Protein AF-A0A935Q5L3-F1 (afdb_monomer_lite)

pLDDT: mean 87.25, std 16.24, range [32.34, 98.44]

Sequence (193 aa):
MTTKEISLKQALNKAYRLIKPKRPEMESIQKNLITLLGQIDEKESEENVKIHLMNFLRDTFYNPTYHVATKGRTDFVVHTGKDAATPAGVLFEVKRPLNTADMVSKTNLNSKAMHELMLYFLRERIEHKNNDIRQVVITNIYEWFIFDASAFERIFHKNTQLVKQYKEWASGQKVSSNTDLSIKKLPNLFRKP

Secondary structure (DSSP, 8-state):
-------HHHHS-TTGGGSPPPHHHHHHHHHHHHHHHHH--TTS-HHHHHHHHHHHHIIIIITTTS-EEEETTEEEEEESSSSTTSPEEEEEEE--TT-TTTS--SS---SHHHHHHHHHHHHHHHTS------EEEEE-SS-EEEEEHHHHIIIIIT-HHHHHHHHHHHTT-------S--GGG-TTSSS--

Radius of gyration: 17.92 Å; chains: 1; bounding box: 54×38×45 Å

Structure (mmCIF, N/CA/C/O backbone):
data_AF-A0A935Q5L3-F1
#
_entry.id   AF-A0A935Q5L3-F1
#
loop_
_atom_site.group_PDB
_atom_site.id
_atom_site.type_symbol
_atom_site.label_atom_id
_atom_site.label_alt_id
_atom_site.label_comp_id
_atom_site.label_asym_id
_atom_site.label_entity_id
_atom_site.label_seq_id
_atom_site.pdbx_PDB_ins_code
_atom_site.Cartn_x
_atom_site.Cartn_y
_atom_site.Cartn_z
_atom_site.occupancy
_atom_site.B_iso_or_equiv
_atom_site.auth_seq_id
_atom_site.auth_comp_id
_atom_site.auth_asym_id
_atom_site.auth_atom_id
_atom_site.pdbx_PDB_model_num
ATOM 1 N N . MET A 1 1 ? 0.864 18.655 -16.357 1.00 50.03 1 MET A N 1
ATOM 2 C CA . MET A 1 1 ? -0.322 17.766 -16.407 1.00 50.03 1 MET A CA 1
ATOM 3 C C . MET A 1 1 ? -1.386 18.425 -15.549 1.00 50.03 1 MET A C 1
ATOM 5 O O . MET A 1 1 ? -1.090 18.678 -14.393 1.00 50.03 1 MET A O 1
ATOM 9 N N . THR A 1 2 ? -2.567 18.735 -16.080 1.00 52.19 2 THR A N 1
ATOM 10 C CA . THR A 1 2 ? -3.673 19.238 -15.251 1.00 52.19 2 THR A CA 1
ATOM 11 C C . THR A 1 2 ? -4.432 18.029 -14.717 1.00 52.19 2 THR A C 1
ATOM 13 O O . THR A 1 2 ? -5.029 17.282 -15.493 1.00 52.19 2 THR A O 1
ATOM 16 N N . THR A 1 3 ? -4.331 17.764 -13.418 1.00 67.00 3 THR A N 1
ATOM 17 C CA . THR A 1 3 ? -5.128 16.733 -12.751 1.00 67.00 3 THR A CA 1
ATOM 18 C C . THR A 1 3 ? -6.569 17.226 -12.647 1.00 67.00 3 THR A C 1
ATOM 20 O O . THR A 1 3 ? -6.826 18.351 -12.226 1.00 67.00 3 THR A O 1
ATOM 23 N N . LYS A 1 4 ? -7.528 16.401 -13.078 1.00 81.19 4 LYS A N 1
ATOM 24 C CA . LYS A 1 4 ? -8.949 16.686 -12.866 1.00 81.19 4 LYS A CA 1
ATOM 25 C C . LYS A 1 4 ? -9.329 16.162 -11.492 1.00 81.19 4 LYS A C 1
ATOM 27 O O . LYS A 1 4 ? -9.472 14.953 -11.318 1.00 81.19 4 LYS A O 1
ATOM 32 N N . GLU A 1 5 ? -9.489 17.062 -10.534 1.00 85.69 5 GLU A N 1
ATOM 33 C CA . GLU A 1 5 ? -10.046 16.697 -9.238 1.00 85.69 5 GLU A CA 1
ATOM 34 C C . GLU A 1 5 ? -11.535 16.361 -9.391 1.00 85.69 5 GLU A C 1
ATOM 36 O O . GLU A 1 5 ? -12.285 17.031 -10.108 1.00 85.69 5 GLU A O 1
ATOM 41 N N . ILE A 1 6 ? -11.952 15.275 -8.745 1.00 88.69 6 ILE A N 1
ATOM 42 C CA . ILE A 1 6 ? -13.347 14.849 -8.681 1.00 88.69 6 ILE A CA 1
ATOM 43 C C . ILE A 1 6 ? -13.784 14.828 -7.221 1.00 88.69 6 ILE A C 1
ATOM 45 O O . ILE A 1 6 ? -13.002 14.526 -6.324 1.00 88.69 6 ILE A O 1
ATOM 49 N N . SER A 1 7 ? -15.052 15.139 -6.979 1.00 88.56 7 SER A N 1
ATOM 50 C CA . SER A 1 7 ? -15.634 15.044 -5.640 1.00 88.56 7 SER A CA 1
ATOM 51 C C . SER A 1 7 ? -15.682 13.591 -5.154 1.00 88.56 7 SER A C 1
ATOM 53 O O . SER A 1 7 ? -15.808 12.660 -5.953 1.00 88.56 7 SER A O 1
ATOM 55 N N . LEU A 1 8 ? -15.716 13.388 -3.833 1.00 82.31 8 LEU A N 1
ATOM 56 C CA . LEU A 1 8 ? -15.931 12.063 -3.230 1.00 82.31 8 LEU A CA 1
ATOM 57 C C . LEU A 1 8 ? -17.185 11.369 -3.782 1.00 82.31 8 LEU A C 1
ATOM 59 O O . LEU A 1 8 ? -17.180 10.172 -4.061 1.00 82.31 8 LEU A O 1
ATOM 63 N N . LYS A 1 9 ? -18.256 12.137 -4.023 1.00 84.38 9 LYS A N 1
ATOM 64 C CA . LYS A 1 9 ? -19.506 11.625 -4.600 1.00 84.38 9 LYS A CA 1
ATOM 65 C C . LYS A 1 9 ? -19.319 11.077 -6.017 1.00 84.38 9 LYS A C 1
ATOM 67 O O . LYS A 1 9 ? -20.049 10.162 -6.394 1.00 84.38 9 LYS A O 1
ATOM 72 N N . GLN A 1 10 ? -18.403 11.651 -6.797 1.00 86.62 10 GLN A N 1
ATOM 73 C CA . GLN A 1 10 ? -18.055 11.184 -8.142 1.00 86.62 10 GLN A CA 1
ATOM 74 C C . GLN A 1 10 ? -17.080 10.003 -8.103 1.00 86.62 10 GLN A C 1
ATOM 76 O O . GLN A 1 10 ? -17.188 9.126 -8.952 1.00 86.62 10 GLN A O 1
ATOM 81 N N . ALA A 1 11 ? -16.164 9.976 -7.131 1.00 83.56 11 ALA A N 1
ATOM 82 C CA . ALA A 1 11 ? -15.185 8.903 -6.969 1.00 83.56 11 ALA A CA 1
ATOM 83 C C . ALA A 1 11 ? -15.816 7.584 -6.484 1.00 83.56 11 ALA A C 1
ATOM 85 O O . ALA A 1 11 ? -15.426 6.507 -6.926 1.00 83.56 11 ALA A O 1
ATOM 86 N N . LEU A 1 12 ? -16.810 7.654 -5.592 1.00 82.38 12 LEU A N 1
ATOM 87 C CA . LEU A 1 12 ? -17.482 6.471 -5.055 1.00 82.38 12 LEU A CA 1
ATOM 88 C C . LEU A 1 12 ? -18.429 5.837 -6.082 1.00 82.38 12 LEU A C 1
ATOM 90 O O . LEU A 1 12 ? -19.334 6.496 -6.607 1.00 82.38 12 LEU A O 1
ATOM 94 N N . ASN A 1 13 ? -18.287 4.522 -6.296 1.00 84.31 13 ASN A N 1
ATOM 95 C CA . ASN A 1 13 ? -19.252 3.744 -7.074 1.00 84.31 13 ASN A CA 1
ATOM 96 C C . ASN A 1 13 ? -20.663 3.938 -6.490 1.00 84.31 13 ASN A C 1
ATOM 98 O O . ASN A 1 13 ? -20.859 3.914 -5.271 1.00 84.31 13 ASN A O 1
ATOM 102 N N . LYS A 1 14 ? -21.660 4.114 -7.370 1.00 85.62 14 LYS A N 1
ATOM 103 C CA . LYS A 1 14 ? -23.058 4.328 -6.976 1.00 85.62 14 LYS A CA 1
ATOM 104 C C . LYS A 1 14 ? -23.560 3.256 -6.005 1.00 85.62 14 LYS A C 1
ATOM 106 O O . LYS A 1 14 ? -24.303 3.615 -5.099 1.00 85.62 14 LYS A O 1
ATOM 111 N N . ALA A 1 15 ? -23.129 2.004 -6.165 1.00 86.88 15 ALA A N 1
ATOM 112 C CA . ALA A 1 15 ? -23.506 0.892 -5.298 1.00 86.88 15 ALA A CA 1
ATOM 113 C C . ALA A 1 15 ? -23.095 1.122 -3.834 1.00 86.88 15 ALA A C 1
ATOM 115 O O . ALA A 1 15 ? -23.919 0.948 -2.943 1.00 86.88 15 ALA A O 1
ATOM 116 N N . TYR A 1 16 ? -21.878 1.615 -3.575 1.00 83.88 16 TYR A N 1
ATOM 117 C CA . TYR A 1 16 ? -21.424 1.894 -2.206 1.00 83.88 16 TYR A CA 1
ATOM 118 C C . TYR A 1 16 ? -22.213 3.020 -1.540 1.00 83.88 16 TYR A C 1
ATOM 120 O O . TYR A 1 16 ? -22.409 2.999 -0.332 1.00 83.88 16 TYR A O 1
ATOM 128 N N . ARG A 1 17 ? -22.738 3.975 -2.318 1.00 81.94 17 ARG A N 1
ATOM 129 C CA . ARG A 1 17 ? -23.569 5.067 -1.782 1.00 81.94 17 ARG A CA 1
ATOM 130 C C . ARG A 1 17 ? -24.951 4.601 -1.316 1.00 81.94 17 ARG A C 1
ATOM 132 O O . ARG A 1 17 ? -25.625 5.345 -0.612 1.00 81.94 17 ARG A O 1
ATOM 139 N N . LEU A 1 18 ? -25.386 3.413 -1.740 1.00 85.69 18 LEU A N 1
ATOM 140 C CA . LEU A 1 18 ? -26.648 2.805 -1.313 1.00 85.69 18 LEU A CA 1
ATOM 141 C C . LEU A 1 18 ? -26.493 1.993 -0.020 1.00 85.69 18 LEU A C 1
ATOM 143 O O . LEU A 1 18 ? -27.490 1.686 0.631 1.00 85.69 18 LEU A O 1
ATOM 147 N N . ILE A 1 19 ? -25.258 1.662 0.366 1.00 86.56 19 ILE A N 1
ATOM 148 C CA . ILE A 1 19 ? -24.968 0.938 1.599 1.00 86.56 19 ILE A CA 1
ATOM 149 C C . ILE A 1 19 ? -24.965 1.947 2.744 1.00 86.56 19 ILE A C 1
ATOM 151 O O . ILE A 1 19 ? -24.123 2.842 2.798 1.00 86.56 19 ILE A O 1
ATOM 155 N N . LYS A 1 20 ? -25.922 1.813 3.665 1.00 86.62 20 LYS A N 1
ATOM 156 C CA . LYS A 1 20 ? -25.944 2.625 4.885 1.00 86.62 20 LYS A CA 1
ATOM 157 C C . LYS A 1 20 ? -24.864 2.111 5.846 1.00 86.62 20 LYS A C 1
ATOM 159 O O . LYS A 1 20 ? -24.945 0.940 6.221 1.00 86.62 20 LYS A O 1
ATOM 164 N N . PRO A 1 21 ? -23.900 2.950 6.270 1.00 86.81 21 PRO A N 1
ATOM 165 C CA . PRO A 1 21 ? -22.927 2.557 7.283 1.00 86.81 21 PRO A CA 1
ATOM 166 C C . PRO A 1 21 ? -23.645 2.185 8.577 1.00 86.81 21 PRO A C 1
ATOM 168 O O . PRO A 1 21 ? -24.545 2.912 9.015 1.00 86.81 21 PRO A O 1
ATOM 171 N N . LYS A 1 22 ? -23.270 1.068 9.204 1.00 92.00 22 LYS A N 1
ATOM 172 C CA . LYS A 1 22 ? -23.845 0.710 10.501 1.00 92.00 22 LYS A CA 1
ATOM 173 C C . LYS A 1 22 ? -23.136 1.492 11.596 1.00 92.00 22 LYS A C 1
ATOM 175 O O . LYS A 1 22 ? -21.916 1.620 11.596 1.00 92.00 22 LYS A O 1
ATOM 180 N N . ARG A 1 23 ? -23.903 1.977 12.570 1.00 93.69 23 ARG A N 1
ATOM 181 C CA . ARG A 1 23 ? -23.357 2.748 13.693 1.00 93.69 23 ARG A CA 1
ATOM 182 C C . ARG A 1 23 ? -22.225 2.018 14.444 1.00 93.69 23 ARG A C 1
ATOM 184 O O . ARG A 1 23 ? -21.190 2.650 14.624 1.00 93.69 23 ARG A O 1
ATOM 191 N N . PRO A 1 24 ? -22.336 0.714 14.773 1.00 94.62 24 PRO A N 1
ATOM 192 C CA . PRO A 1 24 ? -21.235 -0.007 15.417 1.00 94.62 24 PRO A CA 1
ATOM 193 C C . PRO A 1 24 ? -19.958 -0.078 14.564 1.00 94.62 24 PRO A C 1
ATOM 195 O O . PRO A 1 24 ? -18.857 -0.012 15.100 1.00 94.62 24 PRO A O 1
ATOM 198 N N . GLU A 1 25 ? -20.088 -0.176 13.236 1.00 91.31 25 GLU A N 1
ATOM 199 C CA . GLU A 1 25 ? -18.937 -0.184 12.320 1.00 91.31 25 GLU A CA 1
ATOM 200 C C . GLU A 1 25 ? -18.238 1.186 12.333 1.00 91.31 25 GLU A C 1
ATOM 202 O O . GLU A 1 25 ? -17.018 1.260 12.454 1.00 91.31 25 GLU A O 1
ATOM 207 N N . MET A 1 26 ? -19.010 2.278 12.298 1.00 94.25 26 MET A N 1
ATOM 208 C CA . MET A 1 26 ? -18.479 3.645 12.386 1.00 94.25 26 MET A CA 1
ATOM 209 C C . MET A 1 26 ? -17.777 3.915 13.721 1.00 94.25 26 MET A C 1
ATOM 211 O O . MET A 1 26 ? -16.689 4.489 13.736 1.00 94.25 26 MET A O 1
ATOM 215 N N . GLU A 1 27 ? -18.373 3.484 14.834 1.00 96.12 27 GLU A N 1
ATOM 216 C CA . GLU A 1 27 ? -17.791 3.620 16.174 1.00 96.12 27 GLU A CA 1
ATOM 217 C C . GLU A 1 27 ? -16.493 2.809 16.299 1.00 96.12 27 GLU A C 1
ATOM 219 O O . GLU A 1 27 ? -15.509 3.298 16.858 1.00 96.12 27 GLU A O 1
ATOM 224 N N . SER A 1 28 ? -16.444 1.608 15.712 1.00 94.94 28 SER A N 1
ATOM 225 C CA . SER A 1 28 ? -15.222 0.800 15.674 1.00 94.94 28 SER A CA 1
ATOM 226 C C . SER A 1 28 ? -14.116 1.456 14.846 1.00 94.94 28 SER A C 1
ATOM 228 O O . SER A 1 28 ? -12.968 1.483 15.290 1.00 94.94 28 SER A O 1
ATOM 230 N N . ILE A 1 29 ? -14.442 2.015 13.674 1.00 96.38 29 ILE A N 1
ATOM 231 C CA . ILE A 1 29 ? -13.477 2.756 12.847 1.00 96.38 29 ILE A CA 1
ATOM 232 C C . ILE A 1 29 ? -12.944 3.961 13.621 1.00 96.38 29 ILE A C 1
ATOM 234 O O . ILE A 1 29 ? -11.733 4.158 13.680 1.00 96.38 29 ILE A O 1
ATOM 238 N N . GLN A 1 30 ? -13.828 4.748 14.241 1.00 97.44 30 GLN A N 1
ATOM 239 C CA . GLN A 1 30 ? -13.441 5.924 15.016 1.00 97.44 30 GLN A CA 1
ATOM 240 C C . GLN A 1 30 ? -12.500 5.551 16.163 1.00 97.44 30 GLN A C 1
ATOM 242 O O . GLN A 1 30 ? -11.447 6.168 16.311 1.00 97.44 30 GLN A O 1
ATOM 247 N N . LYS A 1 31 ? -12.853 4.530 16.953 1.00 98.12 31 LYS A N 1
ATOM 248 C CA . LYS A 1 31 ? -12.028 4.048 18.065 1.00 98.12 31 LYS A CA 1
ATOM 249 C C . LYS A 1 31 ? -10.635 3.646 17.584 1.00 98.12 3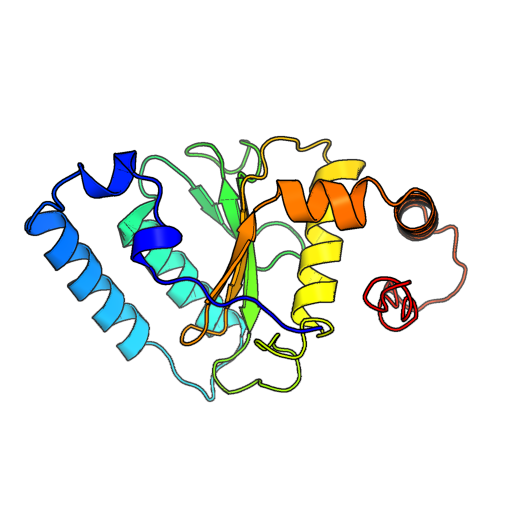1 LYS A C 1
ATOM 251 O O . LYS A 1 31 ? -9.645 4.141 18.115 1.00 98.12 31 LYS A O 1
ATOM 256 N N . A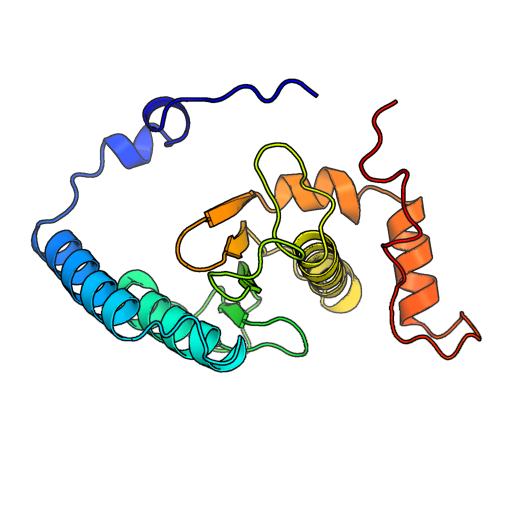SN A 1 32 ? -10.559 2.786 16.572 1.00 98.00 32 ASN A N 1
ATOM 257 C CA . ASN A 1 32 ? -9.283 2.271 16.086 1.00 98.00 32 ASN A CA 1
ATOM 258 C C . ASN A 1 32 ? -8.442 3.368 15.416 1.00 98.00 32 ASN A C 1
ATOM 260 O O . ASN A 1 32 ? -7.220 3.357 15.540 1.00 98.00 32 ASN A O 1
ATOM 264 N N . LEU A 1 33 ? -9.079 4.341 14.756 1.00 97.69 33 LEU A N 1
ATOM 265 C CA . LEU A 1 33 ? -8.390 5.490 14.169 1.00 97.69 33 LEU A CA 1
ATOM 266 C C . LEU A 1 33 ? -7.798 6.401 15.250 1.00 97.69 33 LEU A C 1
ATOM 268 O O . LEU A 1 33 ? -6.653 6.820 15.123 1.00 97.69 33 LEU A O 1
ATOM 272 N N . ILE A 1 34 ? -8.540 6.673 16.328 1.00 98.19 34 ILE A N 1
ATOM 273 C CA . ILE A 1 34 ? -8.018 7.425 17.481 1.00 98.19 34 ILE A CA 1
ATOM 274 C C . ILE A 1 34 ? -6.817 6.691 18.086 1.00 98.19 34 ILE A C 1
ATOM 276 O O . ILE A 1 34 ? -5.807 7.324 18.381 1.00 98.19 34 ILE A O 1
ATOM 280 N N . THR A 1 35 ? -6.894 5.365 18.229 1.00 98.12 35 THR A N 1
ATOM 281 C CA . THR A 1 35 ? -5.765 4.556 18.705 1.00 98.12 35 THR A CA 1
ATOM 282 C C . THR A 1 35 ? -4.556 4.658 17.780 1.00 98.12 35 THR A C 1
ATOM 284 O O . THR A 1 35 ? -3.464 4.907 18.277 1.00 98.12 35 THR A O 1
ATOM 287 N N . LEU A 1 36 ? -4.739 4.523 16.461 1.00 97.75 36 LEU A N 1
ATOM 288 C CA . LEU A 1 36 ? -3.657 4.686 15.488 1.00 97.75 36 LEU A CA 1
ATOM 289 C C . LEU A 1 36 ? -2.988 6.052 15.650 1.00 97.75 36 LEU A C 1
ATOM 291 O O . LEU A 1 36 ? -1.784 6.117 15.858 1.00 97.75 36 LEU A O 1
ATOM 295 N N . LEU A 1 37 ? -3.770 7.132 15.590 1.00 96.94 37 LEU A N 1
ATOM 296 C CA . LEU A 1 37 ? -3.243 8.496 15.643 1.00 96.94 37 LEU A CA 1
ATOM 297 C C . LEU A 1 37 ? -2.561 8.806 16.980 1.00 96.94 37 LEU A C 1
ATOM 299 O O . LEU A 1 37 ? -1.553 9.501 16.990 1.00 96.94 37 LEU A O 1
ATOM 303 N N . GLY A 1 38 ? -3.057 8.258 18.093 1.00 97.25 38 GLY A N 1
ATOM 304 C CA . GLY A 1 38 ? -2.419 8.393 19.405 1.00 97.25 38 GLY A CA 1
ATOM 305 C C . GLY A 1 38 ? -1.113 7.605 19.562 1.00 97.25 38 GLY A C 1
ATOM 306 O O . GLY A 1 38 ? -0.369 7.862 20.502 1.00 97.25 38 GLY A O 1
ATOM 307 N N . GLN A 1 39 ? -0.837 6.649 18.670 1.00 96.38 39 GLN A N 1
ATOM 308 C CA . GLN A 1 39 ? 0.397 5.857 18.651 1.00 96.38 39 GLN A CA 1
ATOM 309 C C . GLN A 1 39 ? 1.450 6.392 17.673 1.00 96.38 39 GLN A C 1
ATOM 311 O O . GLN A 1 39 ? 2.598 5.954 17.720 1.00 96.38 39 GLN A O 1
ATOM 316 N N . ILE A 1 40 ? 1.084 7.312 16.776 1.00 95.75 40 ILE A N 1
ATOM 317 C CA . ILE A 1 40 ? 2.043 7.892 15.837 1.00 95.75 40 ILE A CA 1
ATOM 318 C C . ILE A 1 40 ? 2.948 8.884 16.569 1.00 95.75 40 ILE A C 1
ATOM 320 O O . ILE A 1 40 ? 2.506 9.941 17.011 1.00 95.75 40 ILE A O 1
ATOM 324 N N . ASP A 1 41 ? 4.238 8.557 16.619 1.00 93.19 41 ASP A N 1
ATOM 325 C CA . ASP A 1 41 ? 5.315 9.501 16.904 1.00 93.19 41 ASP A CA 1
ATOM 326 C C . ASP A 1 41 ? 6.071 9.794 15.602 1.00 93.19 41 ASP A C 1
ATOM 328 O O . ASP A 1 41 ? 6.600 8.902 14.939 1.00 93.19 41 ASP A O 1
ATOM 332 N N . GLU A 1 42 ? 6.116 11.063 15.211 1.00 90.69 42 GLU A N 1
ATOM 333 C CA . GLU A 1 42 ? 6.748 11.508 13.968 1.00 90.69 42 GLU A CA 1
ATOM 334 C C . GLU A 1 42 ? 8.279 11.389 13.987 1.00 90.69 42 GLU A C 1
ATOM 336 O O . GLU A 1 42 ? 8.918 11.405 12.929 1.00 90.69 42 GLU A O 1
ATOM 341 N N . LYS A 1 43 ? 8.877 11.261 15.177 1.00 89.69 43 LYS A N 1
ATOM 342 C CA . LYS A 1 43 ? 10.319 11.053 15.366 1.00 89.69 43 LYS A CA 1
ATOM 343 C C . LYS A 1 43 ? 10.713 9.586 15.236 1.00 89.69 43 LYS A C 1
ATOM 345 O O . LYS A 1 43 ? 11.883 9.293 14.978 1.00 89.69 43 LYS A O 1
ATOM 350 N N . GLU A 1 44 ? 9.751 8.683 15.387 1.00 92.88 44 GLU A N 1
ATOM 351 C CA . GLU A 1 44 ? 9.986 7.250 15.331 1.00 92.88 44 GLU A CA 1
ATOM 352 C C . GLU A 1 44 ? 10.325 6.748 13.923 1.00 92.88 44 GLU A C 1
ATOM 354 O O . GLU A 1 44 ? 10.266 7.454 12.906 1.00 92.88 44 GLU A O 1
ATOM 359 N N . SER A 1 45 ? 10.764 5.493 13.876 1.00 92.06 45 SER A N 1
ATOM 360 C CA . SER A 1 45 ? 11.128 4.829 12.627 1.00 92.06 45 SER A CA 1
ATOM 361 C C . SER A 1 45 ? 9.926 4.576 11.703 1.00 92.06 45 SER A C 1
ATOM 363 O O . SER A 1 45 ? 8.786 4.435 12.139 1.00 92.06 45 SER A O 1
ATOM 365 N N . GLU A 1 46 ? 10.198 4.450 10.399 1.00 92.06 46 GLU A N 1
ATOM 366 C CA . GLU A 1 46 ? 9.190 4.026 9.411 1.00 92.06 46 GLU A CA 1
ATOM 367 C C . GLU A 1 46 ? 8.630 2.634 9.749 1.00 92.06 46 GLU A C 1
ATOM 369 O O . GLU A 1 46 ? 7.441 2.389 9.584 1.00 92.06 46 GLU A O 1
ATOM 374 N N . GLU A 1 47 ? 9.461 1.751 10.315 1.00 93.50 47 GLU A N 1
ATOM 375 C CA . GLU A 1 47 ? 9.042 0.431 10.800 1.00 93.50 47 GLU A CA 1
ATOM 376 C C . GLU A 1 47 ? 7.999 0.519 11.918 1.00 93.50 47 GLU A C 1
ATOM 378 O O . GLU A 1 47 ? 6.991 -0.185 11.880 1.00 93.50 47 GLU A O 1
ATOM 383 N N . ASN A 1 48 ? 8.183 1.437 12.868 1.00 94.62 48 ASN A N 1
ATOM 384 C CA . ASN A 1 48 ? 7.209 1.659 13.932 1.00 94.62 48 ASN A CA 1
ATOM 385 C C . ASN A 1 48 ? 5.847 2.099 13.364 1.00 94.62 48 ASN A C 1
ATOM 387 O O . ASN A 1 48 ? 4.806 1.525 13.688 1.00 94.62 48 ASN A O 1
ATOM 391 N N . VAL A 1 49 ? 5.856 3.065 12.440 1.00 94.88 49 VAL A N 1
ATOM 392 C CA . VAL A 1 49 ? 4.642 3.556 11.762 1.00 94.88 49 VAL A CA 1
ATOM 393 C C . VAL A 1 49 ? 3.928 2.423 11.015 1.00 94.88 49 VAL A C 1
ATOM 395 O O . VAL A 1 49 ? 2.702 2.301 11.098 1.00 94.88 49 VAL A O 1
ATOM 398 N N . LYS A 1 50 ? 4.685 1.553 10.334 1.00 95.75 50 LYS A N 1
ATOM 399 C CA . LYS A 1 50 ? 4.148 0.378 9.632 1.00 95.75 50 LYS A CA 1
ATOM 400 C C . LYS A 1 50 ? 3.415 -0.569 10.566 1.00 95.75 50 LYS A C 1
ATOM 402 O O . LYS A 1 50 ? 2.294 -0.962 10.252 1.00 95.75 50 LYS A O 1
ATOM 407 N N . ILE A 1 51 ? 3.997 -0.889 11.718 1.00 96.81 51 ILE A N 1
ATOM 408 C CA . ILE A 1 51 ? 3.383 -1.791 12.701 1.00 96.81 51 ILE A CA 1
ATOM 409 C C . ILE A 1 51 ? 2.028 -1.243 13.168 1.00 96.81 51 ILE A C 1
ATOM 411 O O . ILE A 1 51 ? 1.031 -1.972 13.163 1.00 96.81 51 ILE A O 1
ATOM 415 N N . HIS A 1 52 ? 1.957 0.044 13.519 1.00 97.81 52 HIS A N 1
ATOM 416 C CA . HIS A 1 52 ? 0.701 0.669 13.945 1.00 97.81 52 HIS A CA 1
ATOM 417 C C . HIS A 1 52 ? -0.349 0.670 12.831 1.00 97.81 52 HIS A C 1
ATOM 419 O O . HIS A 1 52 ? -1.505 0.308 13.072 1.00 97.81 52 HIS A O 1
ATOM 425 N N . LEU A 1 53 ? 0.050 0.995 11.599 1.00 98.00 53 LEU A N 1
ATOM 426 C CA . LEU A 1 53 ? -0.853 0.980 10.452 1.00 98.00 53 LEU A CA 1
ATOM 427 C C . LEU A 1 53 ? -1.377 -0.427 10.138 1.00 98.00 53 LEU A C 1
ATOM 429 O O . LEU A 1 53 ? -2.574 -0.602 9.905 1.00 98.00 53 LEU A O 1
ATOM 433 N N . MET A 1 54 ? -0.506 -1.438 10.156 1.00 97.88 54 MET A N 1
ATOM 434 C CA . MET A 1 54 ? -0.888 -2.833 9.937 1.00 97.88 54 MET A CA 1
ATOM 435 C C . MET A 1 54 ? -1.905 -3.302 10.976 1.00 97.88 54 MET A C 1
ATOM 437 O O . MET A 1 54 ? -2.913 -3.908 10.610 1.00 97.88 54 MET A O 1
ATOM 441 N N . ASN A 1 55 ? -1.675 -2.989 12.256 1.00 97.94 55 ASN A N 1
ATOM 442 C CA . ASN A 1 55 ? -2.606 -3.311 13.336 1.00 97.94 55 ASN A CA 1
ATOM 443 C C . ASN A 1 55 ? -3.958 -2.620 13.127 1.00 97.94 55 ASN A C 1
ATOM 445 O O . ASN A 1 55 ? -4.991 -3.285 13.163 1.00 97.94 55 ASN A O 1
ATOM 449 N N . PHE A 1 56 ? -3.959 -1.319 12.817 1.00 98.25 56 PHE A N 1
ATOM 450 C CA . PHE A 1 56 ? -5.183 -0.575 12.522 1.00 98.25 56 PHE A CA 1
ATOM 451 C C . PHE A 1 56 ? -5.983 -1.212 11.380 1.00 98.25 56 PHE A C 1
ATOM 453 O O . PHE A 1 56 ? -7.180 -1.463 11.527 1.00 98.25 56 PHE A O 1
ATOM 460 N N . LEU A 1 57 ? -5.336 -1.509 10.250 1.00 98.12 57 LEU A N 1
ATOM 461 C CA . LEU A 1 57 ? -6.003 -2.102 9.092 1.00 98.12 57 LEU A CA 1
ATOM 462 C C . LEU A 1 57 ? -6.542 -3.503 9.405 1.00 98.12 57 LEU A C 1
ATOM 464 O O . LEU A 1 57 ? -7.689 -3.810 9.067 1.00 98.12 57 LEU A O 1
ATOM 468 N N . ARG A 1 58 ? -5.739 -4.336 10.078 1.00 97.75 58 ARG A N 1
ATOM 469 C CA . ARG A 1 58 ? -6.136 -5.678 10.517 1.00 97.75 58 ARG A CA 1
ATOM 470 C C . ARG A 1 58 ? -7.376 -5.613 1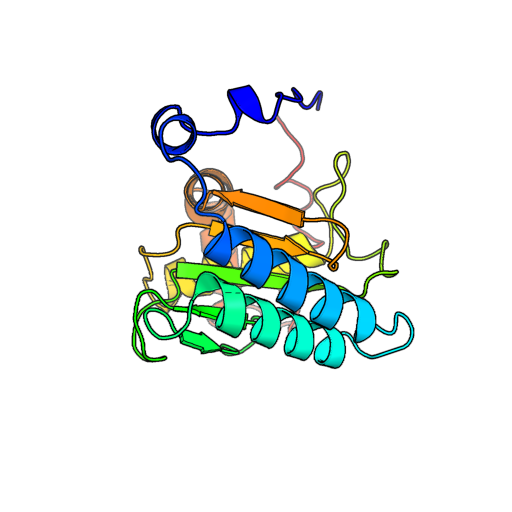1.401 1.00 97.75 58 ARG A C 1
ATOM 472 O O . ARG A 1 58 ? -8.369 -6.261 11.084 1.00 97.75 58 ARG A O 1
ATOM 479 N N . ASP A 1 59 ? -7.323 -4.824 12.468 1.00 97.12 59 ASP A N 1
ATOM 480 C CA . ASP A 1 59 ? -8.334 -4.825 13.529 1.00 97.12 59 ASP A CA 1
ATOM 481 C C . ASP A 1 59 ? -9.612 -4.077 13.133 1.00 97.12 59 ASP A C 1
ATOM 483 O O . ASP A 1 59 ? -10.659 -4.279 13.745 1.00 97.12 59 ASP A O 1
ATOM 487 N N . THR A 1 60 ? -9.545 -3.229 12.102 1.00 96.75 60 THR A N 1
ATOM 488 C CA . THR A 1 60 ? -10.694 -2.436 11.640 1.00 96.75 60 THR A CA 1
ATOM 489 C C . THR A 1 60 ? -11.407 -3.053 10.442 1.00 96.75 60 THR A C 1
ATOM 491 O O . THR A 1 60 ? -12.631 -2.970 10.366 1.00 96.75 60 THR A O 1
ATOM 494 N N . PHE A 1 61 ? -10.674 -3.647 9.492 1.00 94.88 61 PHE A N 1
ATOM 495 C CA . PHE A 1 61 ? -11.246 -3.987 8.181 1.00 94.88 61 PHE A CA 1
ATOM 496 C C . PHE A 1 61 ? -11.029 -5.431 7.737 1.00 94.88 61 PHE A C 1
ATOM 498 O O . PHE A 1 61 ? -11.868 -5.970 7.016 1.00 94.88 61 PHE A O 1
ATOM 505 N N . TYR A 1 62 ? -9.905 -6.047 8.104 1.00 96.44 62 TYR A N 1
ATOM 506 C CA . TYR A 1 62 ? -9.453 -7.265 7.428 1.00 96.44 62 TYR A CA 1
ATOM 507 C C . TYR A 1 62 ? -9.608 -8.536 8.267 1.00 96.44 62 TYR A C 1
ATOM 509 O O . TYR A 1 62 ? -9.957 -9.580 7.715 1.00 96.44 62 TYR A O 1
ATOM 517 N N . ASN A 1 63 ? -9.434 -8.476 9.587 1.00 94.19 63 ASN A N 1
ATOM 518 C CA . ASN A 1 63 ? -9.601 -9.632 10.468 1.00 94.19 63 ASN A CA 1
ATOM 519 C C . ASN A 1 63 ? -11.085 -10.044 10.588 1.00 94.19 63 ASN A C 1
ATOM 521 O O . ASN A 1 63 ? -11.935 -9.167 10.750 1.00 94.19 63 ASN A O 1
ATOM 525 N N . PRO A 1 64 ? -11.439 -11.347 10.553 1.00 95.31 64 PRO A N 1
ATOM 526 C CA . PRO A 1 64 ? -10.601 -12.540 10.331 1.00 95.31 64 PRO A CA 1
ATOM 527 C C . PRO A 1 64 ? -10.559 -13.031 8.877 1.00 95.31 64 PRO A C 1
ATOM 529 O O . PRO A 1 64 ? -10.099 -14.138 8.606 1.00 95.31 64 PRO A O 1
ATOM 532 N N . THR A 1 65 ? -11.076 -12.241 7.939 1.00 97.50 65 THR A N 1
ATOM 533 C CA . THR A 1 65 ? -11.295 -12.676 6.551 1.00 97.50 65 THR A CA 1
ATOM 534 C C . THR A 1 65 ? -10.017 -12.636 5.715 1.00 97.50 65 THR A C 1
ATOM 536 O O . THR A 1 65 ? -9.792 -13.514 4.884 1.00 97.50 65 THR A O 1
ATOM 539 N N . TYR A 1 66 ? -9.181 -11.626 5.941 1.00 98.12 66 TYR A N 1
ATOM 540 C CA . TYR A 1 66 ? -7.978 -11.348 5.171 1.00 98.12 66 TYR A CA 1
ATOM 541 C C . TYR A 1 66 ? -6.773 -11.181 6.091 1.00 98.12 66 TYR A C 1
ATOM 543 O O . TYR A 1 66 ? -6.869 -10.606 7.178 1.00 98.12 66 TYR A O 1
ATOM 551 N N . HIS A 1 67 ? -5.625 -11.667 5.635 1.00 97.88 67 HIS A N 1
ATOM 552 C CA . HIS A 1 67 ? -4.372 -11.563 6.365 1.00 97.88 67 HIS A CA 1
ATOM 553 C C . HIS A 1 67 ? -3.616 -10.281 5.998 1.00 97.88 67 HIS A C 1
ATOM 555 O O . HIS A 1 67 ? -3.437 -9.980 4.819 1.00 97.88 67 HIS A O 1
ATOM 561 N N . VAL A 1 68 ? -3.152 -9.541 7.006 1.00 98.19 68 VAL A N 1
ATOM 562 C CA . VAL A 1 68 ? -2.279 -8.367 6.843 1.00 98.19 68 VAL A CA 1
ATOM 563 C C . VAL A 1 68 ? -0.896 -8.743 7.356 1.00 98.19 68 VAL A C 1
ATOM 565 O O . VAL A 1 68 ? -0.761 -9.078 8.534 1.00 98.19 68 VAL A O 1
ATOM 568 N N . ALA A 1 69 ? 0.117 -8.710 6.492 1.00 96.50 69 ALA A N 1
ATOM 569 C CA . ALA A 1 69 ? 1.464 -9.157 6.840 1.00 96.50 69 ALA A CA 1
ATOM 570 C C . ALA A 1 69 ? 2.549 -8.489 5.998 1.00 96.50 69 ALA A C 1
ATOM 572 O O . ALA A 1 69 ? 2.307 -8.051 4.871 1.00 96.50 69 ALA A O 1
ATOM 573 N N . THR A 1 70 ? 3.763 -8.453 6.544 1.00 94.06 70 THR A N 1
ATOM 574 C CA . THR A 1 70 ? 4.964 -8.105 5.783 1.00 94.06 70 THR A CA 1
ATOM 575 C C . THR A 1 70 ? 5.205 -9.155 4.695 1.00 94.06 70 THR A C 1
ATOM 577 O O . THR A 1 70 ? 4.893 -10.337 4.868 1.00 94.06 70 THR A O 1
ATOM 580 N N . LYS A 1 71 ? 5.748 -8.743 3.542 1.00 87.62 71 LYS A N 1
ATOM 581 C CA . LYS A 1 71 ? 6.028 -9.668 2.433 1.00 87.62 71 LYS A CA 1
ATOM 582 C C . LYS A 1 71 ? 7.316 -9.297 1.708 1.00 87.62 71 LYS A C 1
ATOM 584 O O . LYS A 1 71 ? 7.356 -8.413 0.853 1.00 87.62 71 LYS A O 1
ATOM 589 N N . GLY A 1 72 ? 8.380 -10.040 2.005 1.00 83.69 72 GLY A N 1
ATOM 590 C CA . GLY A 1 72 ? 9.681 -9.850 1.370 1.00 83.69 72 GLY A CA 1
ATOM 591 C C . GLY A 1 72 ? 10.239 -8.452 1.636 1.00 83.69 72 GLY A C 1
ATOM 592 O O . GLY A 1 72 ? 10.489 -8.101 2.781 1.00 83.69 72 GLY A O 1
ATOM 593 N N . ARG A 1 73 ? 10.467 -7.678 0.569 1.00 80.75 73 ARG A N 1
ATOM 594 C CA . ARG A 1 73 ? 10.959 -6.291 0.672 1.00 80.75 73 ARG A CA 1
ATOM 595 C C . ARG A 1 73 ? 9.848 -5.239 0.636 1.00 80.75 73 ARG A C 1
ATOM 597 O O . ARG A 1 73 ? 10.136 -4.089 0.925 1.00 80.75 73 ARG A O 1
ATOM 604 N N . THR A 1 74 ? 8.621 -5.611 0.277 1.00 85.25 74 THR A N 1
ATOM 605 C CA . THR A 1 74 ? 7.470 -4.707 0.390 1.00 85.25 74 THR A CA 1
ATOM 606 C C . THR A 1 74 ? 7.179 -4.468 1.861 1.00 85.25 74 THR A C 1
ATOM 608 O O . THR A 1 74 ? 7.287 -5.409 2.650 1.00 85.25 74 THR A O 1
ATOM 611 N N . ASP A 1 75 ? 6.773 -3.249 2.213 1.00 93.19 75 ASP A N 1
ATOM 612 C CA . ASP A 1 75 ? 6.453 -2.899 3.595 1.00 93.19 75 ASP A CA 1
ATOM 613 C C . ASP A 1 75 ? 5.423 -3.856 4.191 1.00 93.19 75 ASP A C 1
ATOM 615 O O . ASP A 1 75 ? 5.726 -4.574 5.141 1.00 93.19 75 ASP A O 1
ATOM 619 N N . PHE A 1 76 ? 4.235 -3.936 3.589 1.00 97.69 76 PHE A N 1
ATOM 620 C CA . PHE A 1 76 ? 3.284 -5.007 3.866 1.00 97.69 76 PHE A CA 1
ATOM 621 C C . PHE A 1 76 ? 2.238 -5.148 2.761 1.00 97.69 76 PHE A C 1
ATOM 623 O O . PHE A 1 76 ? 2.135 -4.335 1.838 1.00 97.69 76 PHE A O 1
ATOM 630 N N . VAL A 1 77 ? 1.448 -6.213 2.857 1.00 98.12 77 VAL A N 1
ATOM 631 C CA . VAL A 1 77 ? 0.342 -6.500 1.950 1.00 98.12 77 VAL A CA 1
ATOM 632 C C . VAL A 1 77 ? -0.916 -6.885 2.717 1.00 98.12 77 VAL A C 1
ATOM 634 O O . VAL A 1 77 ? -0.864 -7.334 3.864 1.00 98.12 77 VAL A O 1
ATOM 637 N N . VAL A 1 78 ? -2.053 -6.754 2.041 1.00 98.44 78 VAL A N 1
ATOM 638 C CA . VAL A 1 78 ? -3.287 -7.452 2.406 1.00 98.44 78 VAL A CA 1
ATOM 639 C C . VAL A 1 78 ? -3.442 -8.625 1.450 1.00 98.44 7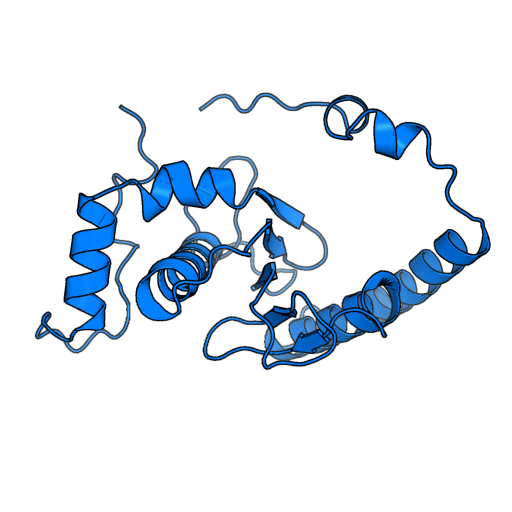8 VAL A C 1
ATOM 641 O O . VAL A 1 78 ? -3.497 -8.442 0.231 1.00 98.44 78 VAL A O 1
ATOM 644 N N . HIS A 1 79 ? -3.498 -9.827 1.999 1.00 98.31 79 HIS A N 1
ATOM 645 C CA . HIS A 1 79 ? -3.707 -11.055 1.252 1.00 98.31 79 HIS A CA 1
ATOM 646 C C . HIS A 1 79 ? -5.172 -11.219 0.834 1.00 98.31 79 HIS A C 1
ATOM 648 O O . HIS A 1 79 ? -6.086 -10.686 1.458 1.00 98.31 79 HIS A O 1
ATOM 654 N N . THR A 1 80 ? -5.400 -11.972 -0.238 1.00 97.81 80 THR A N 1
ATOM 655 C CA . THR A 1 80 ? -6.740 -12.255 -0.782 1.00 97.81 80 THR A CA 1
ATOM 656 C C . THR A 1 80 ? -7.521 -13.305 0.009 1.00 97.81 80 THR A C 1
ATOM 658 O O . THR A 1 80 ? -8.701 -13.518 -0.264 1.00 97.81 80 THR A O 1
ATOM 661 N N . GLY A 1 81 ? -6.900 -13.915 1.018 1.00 97.50 81 GLY A N 1
ATOM 662 C CA . GLY A 1 81 ? -7.544 -14.772 2.004 1.00 97.50 81 GLY A CA 1
ATOM 663 C C . GLY A 1 81 ? -6.919 -14.638 3.392 1.00 97.50 81 GLY A C 1
ATOM 664 O O . GLY A 1 81 ? -6.116 -13.743 3.663 1.00 97.50 81 GLY A O 1
ATOM 665 N N . LYS A 1 82 ? -7.315 -15.547 4.285 1.00 96.12 82 LYS A N 1
ATOM 666 C CA . LYS A 1 82 ? -6.988 -15.527 5.721 1.00 96.12 82 LYS A CA 1
ATOM 667 C C . LYS A 1 82 ? -5.549 -15.923 6.067 1.00 96.12 82 LYS A C 1
ATOM 669 O O . LYS A 1 82 ? -5.166 -15.846 7.231 1.00 96.12 82 LYS A O 1
ATOM 674 N N . ASP A 1 83 ? -4.772 -16.374 5.088 1.00 93.50 83 ASP A N 1
ATOM 675 C CA . ASP A 1 83 ? -3.413 -16.874 5.275 1.00 93.50 83 ASP A CA 1
ATOM 676 C C . ASP A 1 83 ? -2.427 -16.233 4.291 1.00 93.50 83 ASP A C 1
ATOM 678 O O . ASP A 1 83 ? -2.796 -15.764 3.209 1.00 93.50 83 ASP A O 1
ATOM 682 N N . ALA A 1 84 ? -1.150 -16.236 4.680 1.00 93.00 84 ALA A N 1
ATOM 683 C CA . ALA A 1 84 ? -0.058 -15.669 3.895 1.00 93.00 84 ALA A CA 1
ATOM 684 C C . ALA A 1 84 ? 0.263 -16.457 2.607 1.00 93.00 84 ALA A C 1
ATOM 686 O O . ALA A 1 84 ? 1.039 -15.975 1.781 1.00 93.00 84 ALA A O 1
ATOM 687 N N . ALA A 1 85 ? -0.304 -17.659 2.429 1.00 92.88 85 ALA A N 1
ATOM 688 C CA . ALA A 1 85 ? -0.120 -18.452 1.216 1.00 92.88 85 ALA A CA 1
ATOM 689 C C . ALA A 1 85 ? -1.026 -17.966 0.075 1.00 92.88 85 ALA A C 1
ATOM 691 O O . ALA A 1 85 ? -0.693 -18.152 -1.096 1.00 92.88 85 ALA A O 1
ATOM 692 N N . THR A 1 86 ? -2.143 -17.302 0.392 1.00 96.81 86 THR A N 1
ATOM 693 C CA . THR A 1 86 ? -2.967 -16.650 -0.632 1.00 96.81 86 THR A CA 1
ATOM 694 C C . THR A 1 86 ? -2.243 -15.464 -1.293 1.00 96.81 86 THR A C 1
ATOM 696 O O . THR A 1 86 ? -1.415 -14.803 -0.658 1.00 96.81 86 THR A O 1
ATOM 699 N N . PRO A 1 87 ? -2.530 -15.149 -2.571 1.00 97.12 87 PRO A N 1
ATOM 700 C CA . PRO A 1 87 ? -1.909 -14.022 -3.268 1.00 97.12 87 PRO A CA 1
ATOM 701 C C . PRO A 1 87 ? -2.116 -12.680 -2.560 1.00 97.12 87 PRO A C 1
ATOM 703 O O . PRO A 1 87 ? -3.133 -12.464 -1.894 1.00 97.12 87 PRO A O 1
ATOM 706 N N . ALA A 1 88 ? -1.177 -11.749 -2.750 1.00 97.50 88 ALA A N 1
ATOM 707 C CA . ALA A 1 88 ? -1.337 -10.376 -2.280 1.00 97.50 88 ALA A CA 1
ATOM 708 C C . ALA A 1 88 ? -2.390 -9.653 -3.136 1.00 97.50 88 ALA A C 1
ATOM 710 O O . ALA A 1 88 ? -2.280 -9.632 -4.361 1.00 97.50 88 ALA A O 1
ATOM 711 N N . GLY A 1 89 ? -3.394 -9.059 -2.489 1.00 97.88 89 GLY A N 1
ATOM 712 C CA . GLY A 1 89 ? -4.469 -8.304 -3.137 1.00 97.88 89 GLY A CA 1
ATOM 713 C C . GLY A 1 89 ? -4.292 -6.787 -3.048 1.00 97.88 89 GLY A C 1
ATOM 714 O O . GLY A 1 89 ? -4.738 -6.065 -3.940 1.00 97.88 89 GLY A O 1
ATOM 715 N N . VAL A 1 90 ? -3.623 -6.295 -2.002 1.00 98.44 90 VAL A N 1
ATOM 716 C CA . VAL A 1 90 ? -3.272 -4.875 -1.850 1.00 98.44 90 VAL A CA 1
ATOM 717 C C . VAL A 1 90 ? -1.816 -4.754 -1.429 1.00 98.44 90 VAL A C 1
ATOM 719 O O . VAL A 1 90 ? -1.404 -5.424 -0.484 1.00 98.44 90 VAL A O 1
ATOM 722 N N . LEU A 1 91 ? -1.049 -3.905 -2.113 1.00 98.38 91 LEU A N 1
ATOM 723 C CA . LEU A 1 91 ? 0.344 -3.607 -1.763 1.00 98.38 91 LEU A CA 1
ATOM 724 C C . LEU A 1 91 ? 0.431 -2.251 -1.067 1.00 98.38 91 LEU A C 1
ATOM 726 O O . LEU A 1 91 ? -0.187 -1.295 -1.539 1.00 98.38 91 LEU A O 1
ATOM 730 N N . PHE A 1 92 ? 1.213 -2.161 0.006 1.00 98.25 92 PHE A N 1
ATOM 731 C CA . PHE A 1 92 ? 1.443 -0.920 0.738 1.00 98.25 92 PHE A CA 1
ATOM 732 C C . PHE A 1 92 ? 2.910 -0.509 0.690 1.00 98.25 92 PHE A C 1
ATOM 734 O O . PHE A 1 92 ? 3.801 -1.344 0.826 1.00 98.25 92 PHE A O 1
ATOM 741 N N . GLU A 1 93 ? 3.113 0.795 0.537 1.00 97.06 93 GLU A N 1
ATOM 742 C CA . GLU A 1 93 ? 4.360 1.514 0.768 1.00 97.06 93 GLU A CA 1
ATOM 743 C C . GLU A 1 93 ? 4.074 2.619 1.792 1.00 97.06 93 GLU A C 1
ATOM 745 O O . GLU A 1 93 ? 3.201 3.471 1.583 1.00 97.06 93 GLU A O 1
ATOM 750 N N . VAL A 1 94 ? 4.774 2.602 2.917 1.00 96.06 94 VAL A N 1
ATOM 751 C CA . VAL A 1 94 ? 4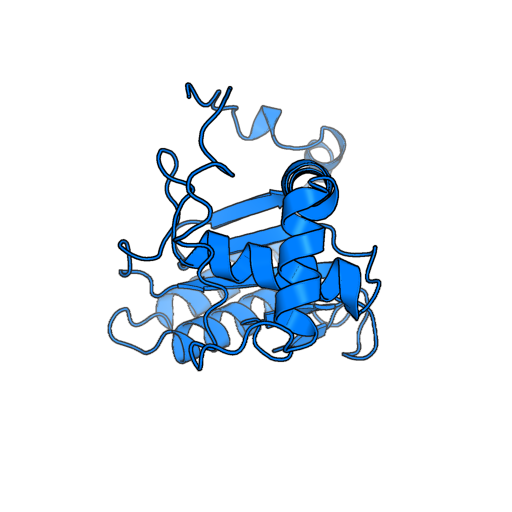.531 3.490 4.051 1.00 96.06 94 VAL A CA 1
ATOM 752 C C . VAL A 1 94 ? 5.739 4.370 4.262 1.00 96.06 94 VAL A C 1
ATOM 754 O O . VAL A 1 94 ? 6.850 3.882 4.396 1.00 96.06 94 VAL A O 1
ATOM 757 N N . LYS A 1 95 ? 5.516 5.677 4.352 1.00 94.44 95 LYS A N 1
ATOM 758 C CA . LYS A 1 95 ? 6.553 6.646 4.697 1.00 94.44 95 LYS A CA 1
ATOM 759 C C . LYS A 1 95 ? 6.321 7.231 6.074 1.00 94.44 95 LYS A C 1
ATOM 761 O O . LYS A 1 95 ? 5.208 7.236 6.600 1.00 94.44 95 LYS A O 1
ATOM 766 N N . ARG A 1 96 ? 7.391 7.758 6.668 1.00 92.31 96 ARG A N 1
ATOM 767 C CA . ARG A 1 96 ? 7.263 8.552 7.895 1.00 92.31 96 ARG A CA 1
ATOM 768 C C . ARG A 1 96 ? 6.345 9.759 7.654 1.00 92.31 96 ARG A C 1
ATOM 770 O O . ARG A 1 96 ? 6.476 10.387 6.601 1.00 92.31 96 ARG A O 1
ATOM 777 N N . PRO A 1 97 ? 5.510 10.149 8.632 1.00 90.44 97 PRO A N 1
ATOM 778 C CA . PRO A 1 97 ? 4.588 11.278 8.503 1.00 90.44 97 PRO A CA 1
ATOM 779 C C . PRO A 1 97 ? 5.229 12.568 7.969 1.00 90.44 97 PRO A C 1
ATOM 781 O O . PRO A 1 97 ? 4.708 13.179 7.039 1.00 90.44 97 PRO A O 1
ATOM 784 N N . LEU A 1 98 ? 6.411 12.932 8.480 1.00 87.38 98 LEU A N 1
ATOM 785 C CA . LEU A 1 98 ? 7.130 14.149 8.080 1.00 87.38 98 LEU A CA 1
ATOM 786 C C . LEU A 1 98 ? 8.077 13.975 6.876 1.00 87.38 98 LEU A C 1
ATOM 788 O O . LEU A 1 98 ? 8.688 14.952 6.436 1.00 87.38 98 LEU A O 1
ATOM 792 N N . ASN A 1 99 ? 8.235 12.764 6.325 1.00 80.25 99 ASN A N 1
ATOM 793 C CA . ASN A 1 99 ? 9.133 12.533 5.189 1.00 80.25 99 ASN A CA 1
ATOM 794 C C . ASN A 1 99 ? 8.467 12.944 3.869 1.00 80.25 99 ASN A C 1
ATOM 796 O O . ASN A 1 99 ? 7.945 12.115 3.129 1.00 80.25 99 ASN A O 1
ATOM 800 N N . THR A 1 100 ? 8.524 14.234 3.553 1.00 79.44 100 THR A N 1
ATOM 801 C CA . THR A 1 100 ? 7.985 14.778 2.297 1.00 79.44 100 THR A CA 1
ATOM 802 C C . THR A 1 100 ? 8.900 14.553 1.090 1.00 79.44 100 THR A C 1
ATOM 804 O O . THR A 1 100 ? 8.428 14.607 -0.042 1.00 79.44 100 THR A O 1
ATOM 807 N N . ALA A 1 101 ? 10.191 14.273 1.301 1.00 86.38 101 ALA A N 1
ATOM 808 C CA . ALA A 1 101 ? 11.167 14.134 0.218 1.00 86.38 101 ALA A CA 1
ATOM 809 C C . ALA A 1 101 ? 10.973 12.844 -0.599 1.00 86.38 101 ALA A C 1
ATOM 811 O O . ALA A 1 101 ? 11.111 12.856 -1.823 1.00 86.38 101 ALA A O 1
ATOM 812 N N . ASP A 1 102 ? 10.628 11.742 0.069 1.00 89.56 102 ASP A N 1
ATOM 813 C CA . ASP A 1 102 ? 10.411 10.440 -0.575 1.00 89.56 102 ASP A CA 1
ATOM 814 C C . ASP A 1 102 ? 8.942 10.191 -0.967 1.00 89.56 102 ASP A C 1
ATOM 816 O O . ASP A 1 102 ? 8.643 9.258 -1.723 1.00 89.56 102 ASP A O 1
ATOM 820 N N . MET A 1 103 ? 8.023 11.024 -0.473 1.00 93.44 103 MET A N 1
ATOM 821 C CA . MET A 1 103 ? 6.578 10.876 -0.629 1.00 93.44 103 MET A CA 1
ATOM 822 C C . MET A 1 103 ? 6.082 11.406 -1.980 1.00 93.44 103 MET A C 1
ATOM 824 O O . MET A 1 103 ? 6.664 12.311 -2.581 1.00 93.44 103 MET A O 1
ATOM 828 N N . VAL A 1 104 ? 4.999 10.820 -2.486 1.00 93.44 104 VAL A N 1
ATOM 829 C CA . VAL A 1 104 ? 4.287 11.360 -3.653 1.00 93.44 104 VAL A CA 1
ATOM 830 C C . VAL A 1 104 ? 3.449 12.573 -3.249 1.00 93.44 104 VAL A C 1
ATOM 832 O O . VAL A 1 104 ? 3.002 12.685 -2.114 1.00 93.44 104 VAL A O 1
ATOM 835 N N . SER A 1 105 ? 3.176 13.464 -4.197 1.00 92.06 105 SER A N 1
ATOM 836 C CA . SER A 1 105 ? 2.244 14.574 -4.014 1.00 92.06 105 SER A CA 1
ATOM 837 C C . SER A 1 105 ? 1.254 14.659 -5.173 1.00 92.06 105 SER A C 1
ATOM 839 O O . SER A 1 105 ? 1.439 14.049 -6.230 1.00 92.06 105 SER A O 1
ATOM 841 N N . LYS A 1 106 ? 0.207 15.477 -5.015 1.00 88.31 106 LYS A N 1
ATOM 842 C CA . LYS A 1 106 ? -0.764 15.750 -6.091 1.00 88.31 106 LYS A CA 1
ATOM 843 C C . LYS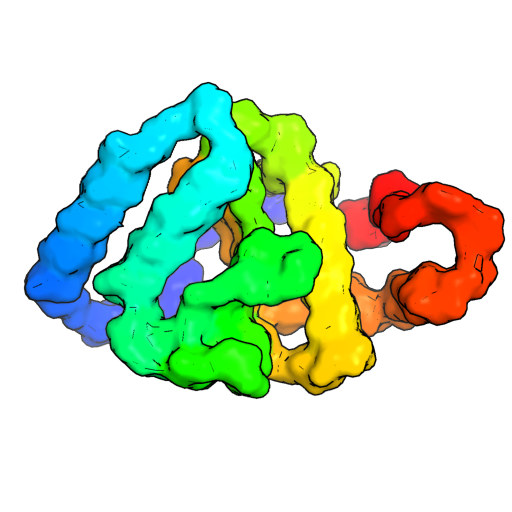 A 1 106 ? -0.114 16.257 -7.386 1.00 88.31 106 LYS A C 1
ATOM 845 O O . LYS A 1 106 ? -0.678 16.071 -8.463 1.00 88.31 106 LYS A O 1
ATOM 850 N N . THR A 1 107 ? 1.038 16.920 -7.285 1.00 88.31 107 THR A N 1
ATOM 851 C CA . THR A 1 107 ? 1.753 17.525 -8.417 1.00 88.31 107 THR A CA 1
ATOM 852 C C . THR A 1 107 ? 3.002 16.746 -8.825 1.00 88.31 107 THR A C 1
ATOM 854 O O . THR A 1 107 ? 3.489 16.946 -9.938 1.00 88.31 107 THR A O 1
ATOM 857 N N . ASN A 1 108 ? 3.498 15.838 -7.979 1.00 88.88 108 ASN A N 1
ATOM 858 C CA . ASN A 1 108 ? 4.675 15.025 -8.255 1.00 88.88 108 ASN A CA 1
ATOM 859 C C . ASN A 1 108 ? 4.489 13.571 -7.796 1.00 88.88 108 ASN A C 1
ATOM 861 O O . ASN A 1 108 ? 4.668 13.242 -6.627 1.00 88.88 108 ASN A O 1
ATOM 865 N N . LEU A 1 109 ? 4.205 12.683 -8.748 1.00 90.56 109 LEU A N 1
ATOM 866 C CA . LEU A 1 109 ? 4.178 11.237 -8.505 1.00 90.56 109 LEU A CA 1
ATOM 867 C C . LEU A 1 109 ? 5.557 10.578 -8.647 1.00 90.56 109 LEU A C 1
ATOM 869 O O . LEU A 1 109 ? 5.711 9.414 -8.301 1.00 90.56 109 LEU A O 1
ATOM 873 N N . ASN A 1 110 ? 6.558 11.284 -9.178 1.00 89.88 110 ASN A N 1
ATOM 874 C CA . ASN A 1 110 ? 7.893 10.740 -9.403 1.00 89.88 110 ASN A CA 1
ATOM 875 C C . ASN A 1 110 ? 8.737 10.857 -8.126 1.00 89.88 110 ASN A C 1
ATOM 877 O O . ASN A 1 110 ? 9.664 11.664 -8.051 1.00 89.88 110 ASN A O 1
ATOM 881 N N . SER A 1 111 ? 8.373 10.072 -7.116 1.00 91.38 111 SER A N 1
ATOM 882 C CA . SER A 1 111 ? 9.052 10.005 -5.824 1.00 91.38 111 SER A CA 1
ATOM 883 C C . SER A 1 111 ? 9.636 8.614 -5.576 1.00 91.38 111 SER A C 1
ATOM 885 O O . SER A 1 111 ? 9.324 7.652 -6.285 1.00 91.38 111 SER A O 1
ATOM 887 N N . LYS A 1 112 ? 10.465 8.500 -4.535 1.00 90.12 112 LYS A N 1
ATOM 888 C CA . LYS A 1 112 ? 11.045 7.222 -4.117 1.00 90.12 112 LYS A CA 1
ATOM 889 C C . LYS A 1 112 ? 9.961 6.191 -3.772 1.00 90.12 112 LYS A C 1
ATOM 891 O O . LYS A 1 112 ? 10.020 5.081 -4.289 1.00 90.12 112 LYS A O 1
ATOM 896 N N . ALA A 1 113 ? 8.924 6.590 -3.030 1.00 93.31 113 ALA A N 1
ATOM 897 C CA . ALA A 1 113 ? 7.808 5.710 -2.679 1.00 93.31 113 ALA A CA 1
ATOM 898 C C . ALA A 1 113 ? 7.092 5.129 -3.916 1.00 93.31 113 ALA A C 1
ATOM 900 O O . ALA A 1 113 ? 6.746 3.951 -3.950 1.00 93.31 113 ALA A O 1
ATOM 901 N N . MET A 1 114 ? 6.909 5.927 -4.977 1.00 94.50 114 MET A N 1
ATOM 902 C CA . MET A 1 114 ? 6.339 5.423 -6.233 1.00 94.50 114 MET A CA 1
ATOM 903 C C . MET A 1 114 ? 7.264 4.410 -6.914 1.00 94.50 114 MET A C 1
ATOM 905 O O . MET A 1 114 ? 6.789 3.432 -7.489 1.00 94.50 114 MET A O 1
ATOM 909 N N . HIS A 1 115 ? 8.581 4.629 -6.872 1.00 91.38 115 HIS A N 1
ATOM 910 C CA . HIS A 1 115 ? 9.557 3.703 -7.454 1.00 91.38 115 HIS A CA 1
ATOM 911 C C . HIS A 1 115 ? 9.575 2.365 -6.714 1.00 91.38 115 HIS A C 1
ATOM 913 O O . HIS A 1 115 ? 9.561 1.321 -7.366 1.00 91.38 115 HIS A O 1
ATOM 919 N N . GLU A 1 116 ? 9.563 2.398 -5.383 1.00 91.25 116 GLU A N 1
ATOM 920 C CA . GLU A 1 116 ? 9.512 1.211 -4.521 1.00 91.25 116 GLU A CA 1
ATOM 921 C C . GLU A 1 116 ? 8.223 0.416 -4.775 1.00 91.25 116 GLU A C 1
ATOM 923 O O . GLU A 1 116 ? 8.278 -0.764 -5.133 1.00 91.25 116 GLU A O 1
ATOM 928 N N . LEU A 1 117 ? 7.066 1.082 -4.759 1.00 94.12 117 LEU A N 1
ATOM 929 C CA . LEU A 1 117 ? 5.782 0.428 -5.004 1.00 94.12 117 LEU A CA 1
ATOM 930 C C . LEU A 1 117 ? 5.651 -0.127 -6.435 1.00 94.12 117 LEU A C 1
ATOM 932 O O . LEU A 1 117 ? 5.125 -1.224 -6.631 1.00 94.12 117 LEU A O 1
ATOM 936 N N . MET A 1 118 ? 6.166 0.585 -7.447 1.00 95.06 118 MET A N 1
ATOM 937 C CA . MET A 1 118 ? 6.232 0.091 -8.830 1.00 95.06 118 MET A CA 1
ATOM 938 C C . MET A 1 118 ? 7.103 -1.164 -8.935 1.00 95.06 118 MET A C 1
ATOM 940 O O . MET A 1 118 ? 6.721 -2.121 -9.613 1.00 95.06 118 MET A O 1
ATOM 944 N N . LEU A 1 119 ? 8.263 -1.177 -8.272 1.00 92.50 119 LEU A N 1
ATOM 945 C CA . LEU A 1 119 ? 9.155 -2.333 -8.252 1.00 92.50 119 LEU A CA 1
ATOM 946 C C . LEU A 1 119 ? 8.447 -3.558 -7.664 1.00 92.50 119 LEU A C 1
ATOM 948 O O . LEU A 1 119 ? 8.520 -4.644 -8.241 1.00 92.50 119 LEU A O 1
ATOM 952 N N . TYR A 1 120 ? 7.733 -3.383 -6.552 1.00 93.00 120 TYR A N 1
ATOM 953 C CA . TYR A 1 120 ? 6.989 -4.468 -5.913 1.00 93.00 120 TYR A CA 1
ATOM 954 C C . TYR A 1 120 ? 5.831 -4.971 -6.766 1.00 93.00 120 TYR A C 1
ATOM 956 O O . TYR A 1 120 ? 5.665 -6.183 -6.904 1.00 93.00 120 TYR A O 1
ATOM 964 N N . PHE A 1 121 ? 5.093 -4.067 -7.411 1.00 96.62 121 PHE A N 1
ATOM 965 C CA . PHE A 1 121 ? 4.057 -4.453 -8.363 1.00 96.62 121 PHE A CA 1
ATOM 966 C C . PHE A 1 121 ? 4.622 -5.323 -9.496 1.00 96.62 121 PHE A C 1
ATOM 968 O O . PHE A 1 121 ? 4.077 -6.388 -9.781 1.00 96.62 121 PHE A O 1
ATOM 975 N N . LEU A 1 122 ? 5.735 -4.913 -10.119 1.00 95.50 122 LEU A N 1
ATOM 976 C CA . LEU A 1 122 ? 6.368 -5.685 -11.195 1.00 95.50 122 LEU A CA 1
ATOM 977 C C . LEU A 1 122 ? 6.870 -7.050 -10.710 1.00 95.50 122 LEU A C 1
ATOM 979 O O . LEU A 1 122 ? 6.702 -8.033 -11.431 1.00 95.50 122 LEU A O 1
ATOM 983 N N . ARG A 1 123 ? 7.420 -7.136 -9.492 1.00 93.25 123 ARG A N 1
ATOM 984 C CA . ARG A 1 123 ? 7.844 -8.410 -8.893 1.00 93.25 123 ARG A CA 1
ATOM 985 C C . ARG A 1 123 ? 6.681 -9.375 -8.722 1.00 93.25 123 ARG A C 1
ATOM 987 O O . ARG A 1 123 ? 6.738 -10.495 -9.228 1.00 93.25 123 ARG A O 1
ATOM 994 N N . GLU A 1 124 ? 5.612 -8.938 -8.061 1.00 95.69 124 GLU A N 1
ATOM 995 C CA . GLU A 1 124 ? 4.412 -9.759 -7.880 1.00 95.69 124 GLU A CA 1
ATOM 996 C C . GLU A 1 124 ? 3.843 -10.203 -9.230 1.00 95.69 124 GLU A C 1
ATOM 998 O O . GLU A 1 124 ? 3.548 -11.382 -9.440 1.00 95.69 124 GLU A O 1
ATOM 1003 N N . ARG A 1 125 ? 3.755 -9.274 -10.182 1.00 96.50 125 ARG A N 1
ATOM 1004 C CA . ARG A 1 125 ? 3.149 -9.522 -11.486 1.00 96.50 125 ARG A CA 1
ATOM 1005 C C . ARG A 1 125 ? 3.959 -10.469 -12.374 1.00 96.50 125 ARG A C 1
ATOM 1007 O O . ARG A 1 125 ? 3.363 -11.309 -13.049 1.00 96.50 125 ARG A O 1
ATOM 1014 N N . ILE A 1 126 ? 5.285 -10.313 -12.416 1.00 95.38 126 ILE A N 1
ATOM 1015 C CA . ILE A 1 126 ? 6.180 -11.010 -13.356 1.00 95.38 126 ILE A CA 1
ATOM 1016 C C . ILE A 1 126 ? 6.758 -12.284 -12.739 1.00 95.38 126 ILE A C 1
ATOM 1018 O O . ILE A 1 126 ? 6.707 -13.336 -13.373 1.00 95.38 126 ILE A O 1
ATOM 1022 N N . GLU A 1 127 ? 7.324 -12.198 -11.535 1.00 93.00 127 GLU A N 1
ATOM 1023 C CA . GLU A 1 127 ? 8.025 -13.323 -10.901 1.00 93.00 127 GLU A CA 1
ATOM 1024 C C . GLU A 1 127 ? 7.039 -14.261 -10.214 1.00 93.00 127 GLU A C 1
ATOM 1026 O O . GLU A 1 127 ? 7.076 -15.472 -10.428 1.00 93.00 127 GLU A O 1
ATOM 1031 N N . HIS A 1 128 ? 6.107 -13.697 -9.444 1.00 94.00 128 HIS A N 1
ATOM 1032 C CA . HIS A 1 128 ? 5.106 -14.477 -8.716 1.00 94.00 128 HIS A CA 1
ATOM 1033 C C . HIS A 1 128 ? 3.841 -14.757 -9.534 1.00 94.00 128 HIS A C 1
ATOM 1035 O O . HIS A 1 128 ? 2.963 -15.479 -9.068 1.00 94.00 128 HIS A O 1
ATOM 1041 N N . LYS A 1 129 ? 3.746 -14.222 -10.762 1.00 96.88 129 LYS A N 1
ATOM 1042 C CA . LYS A 1 129 ? 2.591 -14.373 -11.668 1.00 96.88 129 LYS A CA 1
ATOM 1043 C C . LYS A 1 129 ? 1.254 -13.998 -11.006 1.00 96.88 129 LYS A C 1
ATOM 1045 O O . LYS A 1 129 ? 0.208 -14.524 -11.384 1.00 96.88 129 LYS A O 1
ATOM 1050 N N . ASN A 1 130 ? 1.289 -13.089 -10.032 1.00 97.00 130 ASN A N 1
ATOM 1051 C CA . ASN A 1 130 ? 0.124 -12.657 -9.276 1.00 97.00 130 ASN A CA 1
ATOM 1052 C C . ASN A 1 130 ? -0.738 -11.720 -10.141 1.00 97.00 130 ASN A C 1
ATOM 1054 O O . ASN A 1 130 ? -0.289 -10.643 -10.539 1.00 97.00 130 ASN A O 1
ATOM 1058 N N . ASN A 1 131 ? -1.971 -12.141 -10.437 1.00 96.62 131 ASN A N 1
ATOM 1059 C CA . ASN A 1 131 ? -2.966 -11.351 -11.175 1.00 96.62 131 ASN A CA 1
ATOM 1060 C C . ASN A 1 131 ? -4.070 -10.793 -10.260 1.00 96.62 131 ASN A C 1
ATOM 1062 O O . ASN A 1 131 ? -5.000 -10.157 -10.749 1.00 96.62 131 ASN A O 1
ATOM 1066 N N . ASP A 1 132 ? -3.979 -11.036 -8.952 1.00 97.75 132 ASP A N 1
ATOM 1067 C CA . ASP A 1 132 ? -5.026 -10.739 -7.975 1.00 97.75 132 ASP A CA 1
ATOM 1068 C C . ASP A 1 132 ? -4.829 -9.398 -7.259 1.00 97.75 132 ASP A C 1
ATOM 1070 O O . ASP A 1 132 ? -5.652 -9.014 -6.424 1.00 97.75 132 ASP A O 1
ATOM 1074 N N . ILE A 1 133 ? -3.767 -8.658 -7.594 1.00 98.19 133 ILE A N 1
ATOM 1075 C CA . ILE A 1 133 ? -3.541 -7.307 -7.076 1.00 98.19 133 ILE A CA 1
ATOM 1076 C C . ILE A 1 133 ? -4.671 -6.408 -7.577 1.00 98.19 133 ILE A C 1
ATOM 1078 O O . ILE A 1 133 ? -4.865 -6.234 -8.779 1.00 98.19 133 ILE A O 1
ATOM 1082 N N . ARG A 1 134 ? -5.404 -5.803 -6.645 1.00 97.69 134 ARG A N 1
ATOM 1083 C CA . ARG A 1 134 ? -6.523 -4.895 -6.928 1.00 97.69 134 ARG A CA 1
ATOM 1084 C C . ARG A 1 134 ? -6.117 -3.444 -6.757 1.00 97.69 134 ARG A C 1
ATOM 1086 O O . ARG A 1 134 ? -6.548 -2.584 -7.522 1.00 97.69 134 ARG A O 1
ATOM 1093 N N . GLN A 1 135 ? -5.301 -3.169 -5.746 1.00 97.62 135 GLN A N 1
ATOM 1094 C CA . GLN A 1 135 ? -4.906 -1.818 -5.370 1.00 97.62 135 GLN A CA 1
ATOM 1095 C C . GLN A 1 135 ? -3.451 -1.782 -4.916 1.00 97.62 135 GLN A C 1
ATOM 1097 O O . GLN A 1 135 ? -2.919 -2.755 -4.382 1.00 97.62 135 GLN A O 1
ATOM 1102 N N . VAL A 1 136 ? -2.822 -0.631 -5.104 1.00 97.88 136 VAL A N 1
ATOM 1103 C CA . VAL A 1 136 ? -1.508 -0.320 -4.543 1.00 97.88 136 VAL A CA 1
ATOM 1104 C C . VAL A 1 136 ? -1.590 1.040 -3.853 1.00 97.88 136 VAL A C 1
ATOM 1106 O O . VAL A 1 136 ? -2.244 1.957 -4.359 1.00 97.88 136 VAL A O 1
ATOM 1109 N N . VAL A 1 137 ? -0.998 1.150 -2.668 1.00 98.38 137 VAL A N 1
ATOM 1110 C CA . VAL A 1 137 ? -1.217 2.264 -1.742 1.00 98.38 137 VAL A CA 1
ATOM 1111 C C . VAL A 1 137 ? 0.113 2.848 -1.289 1.00 98.38 137 VAL A C 1
ATOM 1113 O O . VAL A 1 137 ? 0.993 2.111 -0.859 1.00 98.38 137 VAL A O 1
ATOM 1116 N N . ILE A 1 138 ? 0.226 4.176 -1.340 1.00 97.69 138 ILE A N 1
ATOM 1117 C CA . ILE A 1 138 ? 1.297 4.937 -0.690 1.00 97.69 138 ILE A CA 1
ATOM 1118 C C . ILE A 1 138 ? 0.668 5.797 0.402 1.00 97.69 138 ILE A C 1
ATOM 1120 O O . ILE A 1 138 ? -0.307 6.508 0.139 1.00 97.69 138 ILE A O 1
ATOM 1124 N N . THR A 1 139 ? 1.211 5.763 1.616 1.00 97.00 139 THR A N 1
ATOM 1125 C CA . THR A 1 139 ? 0.718 6.611 2.708 1.00 97.00 139 THR A CA 1
ATOM 1126 C C . THR A 1 139 ? 1.813 7.022 3.683 1.00 97.00 139 THR A C 1
ATOM 1128 O O . THR A 1 139 ? 2.771 6.292 3.904 1.00 97.00 139 THR A O 1
ATOM 1131 N N . ASN A 1 140 ? 1.645 8.189 4.296 1.00 95.44 140 ASN A N 1
ATOM 1132 C CA . ASN A 1 140 ? 2.397 8.630 5.471 1.00 95.44 140 ASN A CA 1
ATOM 1133 C C . ASN A 1 140 ? 1.469 8.790 6.693 1.00 95.44 140 ASN A C 1
ATOM 1135 O O . ASN A 1 140 ? 1.694 9.649 7.540 1.00 95.44 140 ASN A O 1
ATOM 1139 N N . ILE A 1 141 ? 0.397 7.986 6.755 1.00 95.25 141 ILE A N 1
ATOM 1140 C CA . ILE A 1 141 ? -0.737 8.050 7.697 1.00 95.25 141 ILE A CA 1
ATOM 1141 C C . ILE A 1 141 ? -1.697 9.212 7.435 1.00 95.25 141 ILE A C 1
ATOM 1143 O O . ILE A 1 141 ? -2.913 9.003 7.431 1.00 95.25 141 ILE A O 1
ATOM 1147 N N . TYR A 1 142 ? -1.183 10.415 7.193 1.00 93.62 142 TYR A N 1
ATOM 1148 C CA . TYR A 1 142 ? -2.012 11.609 7.002 1.00 93.62 142 TYR A CA 1
ATOM 1149 C C . TYR A 1 142 ? -2.499 11.765 5.561 1.00 93.62 142 TYR A C 1
ATOM 1151 O O . TYR A 1 142 ? -3.651 12.126 5.320 1.00 93.62 142 TYR A O 1
ATOM 1159 N N . GLU A 1 143 ? -1.645 11.444 4.596 1.00 94.31 143 GLU A N 1
ATOM 1160 C CA . GLU A 1 143 ? -1.953 11.462 3.174 1.00 94.31 143 GLU A CA 1
ATOM 1161 C C . GLU A 1 143 ? -2.017 10.037 2.628 1.00 94.31 143 GLU A C 1
ATOM 1163 O O . GLU A 1 143 ? -1.213 9.168 2.974 1.00 94.31 143 GLU A O 1
ATOM 1168 N N . TRP A 1 144 ? -2.996 9.795 1.758 1.00 95.75 144 TRP A N 1
ATOM 1169 C CA . TRP A 1 144 ? -3.275 8.485 1.180 1.00 95.75 144 TRP A CA 1
ATOM 1170 C C . TRP A 1 144 ? -3.391 8.594 -0.333 1.00 95.75 144 TRP A C 1
ATOM 1172 O O . TRP A 1 144 ? -4.268 9.281 -0.860 1.00 95.75 144 TRP A O 1
ATOM 1182 N N . PHE A 1 145 ? -2.529 7.867 -1.034 1.00 96.06 145 PHE A N 1
ATOM 1183 C CA . PHE A 1 145 ? -2.539 7.745 -2.484 1.00 96.06 145 PHE A CA 1
ATOM 1184 C C . PHE A 1 145 ? -2.867 6.301 -2.836 1.00 96.06 145 PHE A C 1
ATOM 1186 O O . PHE A 1 145 ? -2.037 5.407 -2.687 1.00 96.06 145 PHE A O 1
ATOM 1193 N N . ILE A 1 146 ? -4.103 6.079 -3.273 1.00 96.06 146 ILE A N 1
ATOM 1194 C CA . ILE A 1 146 ? -4.634 4.754 -3.592 1.00 96.06 146 ILE A CA 1
ATOM 1195 C C . ILE A 1 146 ? -4.790 4.665 -5.106 1.00 96.06 146 ILE A C 1
ATOM 1197 O O . ILE A 1 146 ? -5.514 5.460 -5.710 1.00 96.06 146 ILE A O 1
ATOM 1201 N N . PHE A 1 147 ? -4.126 3.690 -5.718 1.00 95.62 147 PHE A N 1
ATOM 1202 C CA . PHE A 1 147 ? -4.158 3.469 -7.157 1.00 95.62 147 PHE A CA 1
ATOM 1203 C C . PHE A 1 147 ? -4.808 2.126 -7.473 1.00 95.62 147 PHE A C 1
ATOM 1205 O O . PHE A 1 147 ? -4.510 1.112 -6.843 1.00 95.62 147 PHE A O 1
ATOM 1212 N N . ASP A 1 148 ? -5.668 2.112 -8.489 1.00 95.56 148 ASP A N 1
ATOM 1213 C CA . ASP A 1 148 ? -6.180 0.874 -9.068 1.00 95.56 148 ASP A CA 1
ATOM 1214 C C . ASP A 1 148 ? -5.037 0.124 -9.773 1.00 95.56 148 ASP A C 1
ATOM 1216 O O . ASP A 1 148 ? -4.294 0.710 -10.572 1.00 95.56 148 ASP A O 1
ATOM 1220 N N . ALA A 1 149 ? -4.895 -1.173 -9.499 1.00 96.69 149 ALA A N 1
ATOM 1221 C CA . ALA A 1 149 ? -3.834 -1.995 -10.075 1.00 96.69 149 ALA A CA 1
ATOM 1222 C C . ALA A 1 149 ? -3.899 -2.067 -11.611 1.00 96.69 149 ALA A C 1
ATOM 1224 O O . ALA A 1 149 ? -2.867 -2.209 -12.263 1.00 96.69 149 ALA A O 1
ATOM 1225 N N . SER A 1 150 ? -5.070 -1.877 -12.225 1.00 96.19 150 SER A N 1
ATOM 1226 C CA . SER A 1 150 ? -5.208 -1.786 -13.684 1.00 96.19 150 SER A CA 1
ATOM 1227 C C . SER A 1 150 ? -4.470 -0.581 -14.278 1.00 96.19 150 SER A C 1
ATOM 1229 O O . SER A 1 150 ? -4.003 -0.636 -15.420 1.00 96.19 150 SER A O 1
ATOM 1231 N N . ALA A 1 151 ? -4.318 0.508 -13.515 1.00 95.31 151 ALA A N 1
ATOM 1232 C CA . ALA A 1 151 ? -3.507 1.644 -13.932 1.00 95.31 151 ALA A CA 1
ATOM 1233 C C . ALA A 1 151 ? -2.021 1.262 -13.952 1.00 95.31 151 ALA A C 1
ATOM 1235 O O . ALA A 1 151 ? -1.340 1.552 -14.936 1.00 95.31 151 ALA A O 1
ATOM 1236 N N . PHE A 1 152 ? -1.549 0.554 -12.923 1.00 96.06 152 PHE A N 1
ATOM 1237 C CA . PHE A 1 152 ? -0.183 0.029 -12.853 1.00 96.06 152 PHE A CA 1
ATOM 1238 C C . PHE A 1 152 ? 0.086 -1.002 -13.957 1.00 96.06 152 PHE A C 1
ATOM 1240 O O . PHE A 1 152 ? 1.113 -0.928 -14.631 1.00 96.06 152 PHE A O 1
ATOM 1247 N N . GLU A 1 153 ? -0.865 -1.897 -14.227 1.00 96.25 153 GLU A N 1
ATOM 1248 C CA . GLU A 1 153 ? -0.790 -2.860 -15.328 1.00 96.25 153 GLU A CA 1
ATOM 1249 C C . GLU A 1 153 ? -0.612 -2.134 -16.669 1.00 96.25 153 GLU A C 1
ATOM 1251 O O . GLU A 1 153 ? 0.295 -2.442 -17.441 1.00 96.25 153 GLU A O 1
ATOM 1256 N N . ARG A 1 154 ? -1.451 -1.127 -16.945 1.00 96.44 154 ARG A N 1
ATOM 1257 C CA . ARG A 1 154 ? -1.420 -0.369 -18.203 1.00 96.44 154 ARG A CA 1
ATOM 1258 C C . ARG A 1 154 ? -0.146 0.455 -18.376 1.00 96.44 154 ARG A C 1
ATOM 1260 O O . ARG A 1 154 ? 0.346 0.545 -19.495 1.00 96.44 154 ARG A O 1
ATOM 1267 N N . ILE A 1 155 ? 0.334 1.101 -17.316 1.00 94.00 155 ILE A N 1
ATOM 1268 C CA . ILE A 1 155 ? 1.445 2.060 -17.397 1.00 94.00 155 ILE A CA 1
ATOM 1269 C C . ILE A 1 155 ? 2.797 1.347 -17.295 1.00 94.00 155 ILE A C 1
ATOM 1271 O O . ILE A 1 155 ? 3.711 1.665 -18.054 1.00 94.00 155 ILE A O 1
ATOM 1275 N N . PHE A 1 156 ? 2.926 0.376 -16.388 1.00 94.12 156 PHE A N 1
ATOM 1276 C CA . PHE A 1 156 ? 4.203 -0.255 -16.062 1.00 94.12 156 PHE A CA 1
ATOM 1277 C C . PHE A 1 156 ? 4.343 -1.644 -16.686 1.00 94.12 156 PHE A C 1
ATOM 1279 O O . PHE A 1 156 ? 5.284 -1.876 -17.439 1.00 94.12 156 PHE A O 1
ATOM 1286 N N . HIS A 1 157 ? 3.408 -2.567 -16.443 1.00 95.12 157 HIS A N 1
ATOM 1287 C CA . HIS A 1 157 ? 3.555 -3.943 -16.939 1.00 95.12 157 HIS A CA 1
ATOM 1288 C C . HIS A 1 157 ? 3.386 -4.054 -18.464 1.00 95.12 157 HIS A C 1
ATOM 1290 O O . HIS A 1 157 ? 4.103 -4.807 -19.118 1.00 95.12 157 HIS A O 1
ATOM 1296 N N . LYS A 1 158 ? 2.498 -3.262 -19.078 1.00 95.75 158 LYS A N 1
ATOM 1297 C CA . LYS A 1 158 ? 2.365 -3.214 -20.547 1.00 95.75 158 LYS A CA 1
ATOM 1298 C C . LYS A 1 158 ? 3.485 -2.435 -21.244 1.00 95.75 158 LYS A C 1
ATOM 1300 O O . LYS A 1 158 ? 3.567 -2.470 -22.471 1.00 95.75 158 LYS A O 1
ATOM 1305 N N . ASN A 1 159 ? 4.362 -1.760 -20.501 1.00 94.56 159 ASN A N 1
ATOM 1306 C CA . ASN A 1 159 ? 5.548 -1.132 -21.069 1.00 94.56 159 ASN A CA 1
ATOM 1307 C C . ASN A 1 159 ? 6.626 -2.202 -21.311 1.00 94.56 159 ASN A C 1
ATOM 1309 O O . ASN A 1 159 ? 7.362 -2.598 -20.407 1.00 94.56 159 ASN A O 1
ATOM 1313 N N . THR A 1 160 ? 6.720 -2.680 -22.552 1.00 93.56 160 THR A N 1
ATOM 1314 C CA . THR A 1 160 ? 7.623 -3.777 -22.937 1.00 93.56 160 THR A CA 1
ATOM 1315 C C . THR A 1 160 ? 9.095 -3.453 -22.689 1.00 93.56 160 THR A C 1
ATOM 1317 O O . THR A 1 160 ? 9.852 -4.339 -22.289 1.00 93.56 160 THR A O 1
ATOM 1320 N N . GLN A 1 161 ? 9.503 -2.191 -22.864 1.00 91.44 161 GLN A N 1
ATOM 1321 C CA . GLN A 1 161 ? 10.866 -1.744 -22.580 1.00 91.44 161 GLN A CA 1
ATOM 1322 C C . GLN A 1 161 ? 11.172 -1.819 -21.081 1.00 91.44 161 GLN A C 1
ATOM 1324 O O . GLN A 1 161 ? 12.207 -2.367 -20.702 1.00 91.44 161 GLN A O 1
ATOM 1329 N N . LEU A 1 162 ? 10.262 -1.327 -20.233 1.00 89.81 162 LEU A N 1
ATOM 1330 C CA . LEU A 1 162 ? 10.398 -1.410 -18.779 1.00 89.81 162 LEU A CA 1
ATOM 1331 C C . LEU A 1 162 ? 10.475 -2.865 -18.314 1.00 89.81 162 LEU A C 1
ATOM 1333 O O . LEU A 1 162 ? 11.374 -3.225 -17.561 1.00 89.81 162 LEU A O 1
ATOM 1337 N N . VAL A 1 163 ? 9.557 -3.714 -18.780 1.00 93.00 163 VAL A N 1
ATOM 1338 C CA . VAL A 1 163 ? 9.523 -5.133 -18.403 1.00 93.00 163 VAL A CA 1
ATOM 1339 C C . VAL A 1 163 ? 10.795 -5.856 -18.833 1.00 93.00 163 VAL A C 1
ATOM 1341 O O . VAL A 1 163 ? 11.314 -6.675 -18.075 1.00 93.00 163 VAL A O 1
ATOM 1344 N N . LYS A 1 164 ? 11.333 -5.548 -20.019 1.00 90.31 164 LYS A N 1
ATOM 1345 C CA . LYS A 1 164 ? 12.619 -6.092 -20.466 1.00 90.31 164 LYS A CA 1
ATOM 1346 C C . LYS A 1 164 ? 13.746 -5.688 -19.511 1.00 90.31 164 LYS A C 1
ATOM 1348 O O . LYS A 1 164 ? 14.450 -6.557 -19.008 1.00 90.31 164 LYS A O 1
ATOM 1353 N N . GLN A 1 165 ? 13.858 -4.398 -19.194 1.00 87.06 165 GLN A N 1
ATOM 1354 C CA . GLN A 1 165 ? 14.881 -3.882 -18.277 1.00 87.06 165 GLN A CA 1
ATOM 1355 C C . GLN A 1 165 ? 14.753 -4.452 -16.859 1.00 87.06 165 GLN A C 1
ATOM 1357 O O . GLN A 1 165 ? 15.768 -4.719 -16.215 1.00 87.06 165 GLN A O 1
ATOM 1362 N N . TYR A 1 166 ? 13.522 -4.644 -16.381 1.00 88.75 166 TYR A N 1
ATOM 1363 C CA . TYR A 1 166 ? 13.239 -5.300 -15.109 1.00 88.75 166 TYR A CA 1
ATOM 1364 C C . TYR A 1 166 ? 13.768 -6.739 -15.107 1.00 88.75 166 TYR A C 1
ATOM 1366 O O . TYR A 1 166 ? 14.507 -7.115 -14.203 1.00 88.75 166 TYR A O 1
ATOM 1374 N N . LYS A 1 167 ? 13.449 -7.528 -16.142 1.00 90.12 167 LYS A N 1
ATOM 1375 C CA . LYS A 1 167 ? 13.885 -8.930 -16.260 1.00 90.12 167 LYS A CA 1
ATOM 1376 C C . LYS A 1 167 ? 15.406 -9.068 -16.382 1.00 90.12 167 LYS A C 1
ATOM 1378 O O . LYS A 1 167 ? 15.984 -9.962 -15.769 1.00 90.12 167 LYS A O 1
ATOM 1383 N N . GLU A 1 168 ? 16.062 -8.181 -17.129 1.00 86.50 168 GLU A N 1
ATOM 1384 C CA . GLU A 1 168 ? 17.532 -8.127 -17.227 1.00 86.50 168 GLU A CA 1
ATOM 1385 C C . GLU A 1 168 ? 18.181 -7.829 -15.868 1.00 86.50 168 GLU A C 1
ATOM 1387 O O . GLU A 1 168 ? 19.179 -8.444 -15.500 1.00 86.50 168 GLU A O 1
ATOM 1392 N N . TRP A 1 169 ? 17.606 -6.907 -15.091 1.00 83.88 169 TRP A N 1
ATOM 1393 C CA . TRP A 1 169 ? 18.083 -6.625 -13.737 1.00 83.88 169 TRP A CA 1
ATOM 1394 C C . TRP A 1 169 ? 17.841 -7.803 -12.785 1.00 83.88 169 TRP A C 1
ATOM 1396 O O . TRP A 1 169 ? 18.764 -8.213 -12.087 1.00 83.88 169 TRP A O 1
ATOM 1406 N N . ALA A 1 170 ? 16.635 -8.379 -12.790 1.00 82.50 170 ALA A N 1
ATOM 1407 C CA . ALA A 1 170 ? 16.253 -9.467 -11.890 1.00 82.50 170 ALA A CA 1
ATOM 1408 C C . ALA A 1 170 ? 17.062 -10.754 -12.135 1.00 82.50 170 ALA A C 1
ATOM 1410 O O . ALA A 1 170 ? 17.333 -11.501 -11.202 1.00 82.50 170 ALA A O 1
ATOM 1411 N N . SER A 1 171 ? 17.492 -10.995 -13.378 1.00 82.00 171 SER A N 1
ATOM 1412 C CA . SER A 1 171 ? 18.350 -12.132 -13.752 1.00 82.00 171 SER A CA 1
ATOM 1413 C C . SER A 1 171 ? 19.845 -11.907 -13.489 1.00 82.00 171 SER A C 1
ATOM 1415 O O . SER A 1 171 ? 20.659 -12.760 -13.837 1.00 82.00 171 SER A O 1
ATOM 1417 N N . GLY A 1 172 ? 20.231 -10.773 -12.891 1.00 70.88 172 GLY A N 1
ATOM 1418 C CA . GLY A 1 172 ? 21.630 -10.468 -12.585 1.00 70.88 172 GLY A CA 1
ATOM 1419 C C . GLY A 1 172 ? 22.486 -10.138 -13.813 1.00 70.88 172 GLY A C 1
ATOM 1420 O O . GLY A 1 172 ? 23.706 -10.068 -13.703 1.00 70.88 172 GLY A O 1
ATOM 1421 N N . GLN A 1 173 ? 21.881 -9.892 -14.982 1.00 56.56 173 GLN A N 1
ATOM 1422 C CA . GLN A 1 173 ? 22.606 -9.607 -16.231 1.00 56.56 173 GLN A CA 1
ATOM 1423 C C . GLN A 1 173 ? 23.236 -8.200 -16.280 1.00 56.56 173 GLN A C 1
ATOM 1425 O O . GLN A 1 173 ? 23.885 -7.843 -17.263 1.00 56.56 173 GLN A O 1
ATOM 1430 N N . LYS A 1 174 ? 23.097 -7.388 -15.223 1.00 52.78 174 LYS A N 1
ATOM 1431 C CA . LYS A 1 174 ? 23.808 -6.110 -15.068 1.00 52.78 174 LYS A CA 1
ATOM 1432 C C . LYS A 1 174 ? 24.952 -6.255 -14.063 1.00 52.78 174 LYS A C 1
ATOM 1434 O O . LYS A 1 174 ? 24.723 -6.357 -12.866 1.00 52.78 174 LYS A O 1
ATOM 1439 N N . VAL A 1 175 ? 26.184 -6.173 -14.565 1.00 41.19 175 VAL A N 1
ATOM 1440 C CA . VAL A 1 175 ? 27.469 -6.334 -13.844 1.00 41.19 175 VAL A CA 1
ATOM 1441 C C . VAL A 1 175 ? 27.806 -5.159 -12.893 1.00 41.19 175 VAL A C 1
ATOM 1443 O O . VAL A 1 175 ? 28.924 -5.042 -12.410 1.00 41.19 175 VAL A O 1
ATOM 1446 N N . SER A 1 176 ? 26.868 -4.262 -12.569 1.00 44.34 176 SER A N 1
ATOM 1447 C CA . SER A 1 176 ? 27.132 -3.170 -11.617 1.00 44.34 176 SER A CA 1
ATOM 1448 C C . SER A 1 176 ? 26.539 -3.482 -10.246 1.00 44.34 176 SER A C 1
ATOM 1450 O O . SER A 1 176 ? 25.326 -3.635 -10.132 1.00 44.34 176 SER A O 1
ATOM 1452 N N . SER A 1 177 ? 27.381 -3.474 -9.214 1.00 40.56 177 SER A N 1
ATOM 1453 C CA . SER A 1 177 ? 27.122 -3.700 -7.780 1.00 40.56 177 SER A CA 1
ATOM 1454 C C . SER A 1 177 ? 26.096 -2.772 -7.098 1.00 40.56 177 SER A C 1
ATOM 1456 O O . SER A 1 177 ? 26.002 -2.755 -5.874 1.00 40.56 177 SER A O 1
ATOM 1458 N N . ASN A 1 178 ? 25.291 -2.024 -7.855 1.00 43.97 178 ASN A N 1
ATOM 1459 C CA . ASN A 1 178 ? 24.187 -1.240 -7.317 1.00 43.97 178 ASN A CA 1
ATOM 1460 C C . ASN A 1 178 ? 22.896 -2.061 -7.372 1.00 43.97 178 ASN A C 1
ATOM 1462 O O . ASN A 1 178 ? 22.244 -2.172 -8.409 1.00 43.97 178 ASN A O 1
ATOM 1466 N N . THR A 1 179 ? 22.520 -2.606 -6.218 1.00 46.06 179 THR A N 1
ATOM 1467 C CA . THR A 1 179 ? 21.262 -3.323 -5.949 1.00 46.06 179 THR A CA 1
ATOM 1468 C C . THR A 1 179 ? 20.016 -2.466 -6.203 1.00 46.06 179 THR A C 1
ATOM 1470 O O . THR A 1 179 ? 18.912 -2.999 -6.305 1.00 46.06 179 THR A O 1
ATOM 1473 N N . ASP A 1 180 ? 20.186 -1.150 -6.344 1.00 51.00 180 ASP A N 1
ATOM 1474 C CA . ASP A 1 180 ? 19.158 -0.253 -6.847 1.00 51.00 180 ASP A CA 1
ATOM 1475 C C . ASP A 1 180 ? 18.991 -0.462 -8.350 1.00 51.00 180 ASP A C 1
ATOM 1477 O O . ASP A 1 180 ? 19.781 0.029 -9.169 1.00 51.00 180 ASP A O 1
ATOM 1481 N N . LEU A 1 181 ? 17.883 -1.108 -8.725 1.00 53.41 181 LEU A N 1
ATOM 1482 C CA . LEU A 1 181 ? 17.201 -0.786 -9.974 1.00 53.41 181 LEU A CA 1
ATOM 1483 C C . LEU A 1 181 ? 17.054 0.732 -9.949 1.00 53.41 181 LEU A C 1
ATOM 1485 O O . LEU A 1 181 ? 16.205 1.263 -9.239 1.00 53.41 181 LEU A O 1
ATOM 1489 N N . SER A 1 182 ? 17.960 1.449 -10.612 1.00 47.91 182 SER A N 1
ATOM 1490 C CA . SER A 1 182 ? 17.961 2.902 -10.581 1.00 47.91 182 SER A CA 1
ATOM 1491 C C . SER A 1 182 ? 16.775 3.342 -11.432 1.00 47.91 182 SER A C 1
ATOM 1493 O O . SER A 1 182 ? 16.943 3.769 -12.566 1.00 47.91 182 SER A O 1
ATOM 1495 N N . ILE A 1 183 ? 15.555 3.203 -10.917 1.00 50.44 183 ILE A N 1
ATOM 1496 C CA . ILE A 1 183 ? 14.322 3.721 -11.507 1.00 50.44 183 ILE A CA 1
ATOM 1497 C C . ILE A 1 183 ? 14.444 5.249 -11.619 1.00 50.44 183 ILE A C 1
ATOM 1499 O O . ILE A 1 183 ? 13.922 5.844 -12.555 1.00 50.44 183 ILE A O 1
ATOM 1503 N N . LYS A 1 184 ? 15.303 5.865 -10.788 1.00 46.28 184 LYS A N 1
ATOM 1504 C CA . LYS A 1 184 ? 15.861 7.218 -10.974 1.00 46.28 184 LYS A CA 1
ATOM 1505 C C . LYS A 1 184 ? 16.429 7.484 -12.385 1.00 46.28 184 LYS A C 1
ATOM 1507 O O . LYS A 1 184 ? 16.428 8.626 -12.825 1.00 46.28 184 LYS A O 1
ATOM 1512 N N . LYS A 1 185 ? 16.898 6.456 -13.106 1.00 44.53 185 LYS A N 1
ATOM 1513 C CA . LYS A 1 185 ? 17.406 6.509 -14.494 1.00 44.53 185 LYS A CA 1
ATOM 1514 C C . LYS A 1 185 ? 16.347 6.169 -15.551 1.00 44.53 185 LYS A C 1
ATOM 1516 O O . LYS A 1 185 ? 16.693 6.038 -16.722 1.00 44.53 185 LYS A O 1
ATOM 1521 N N . LEU A 1 186 ? 15.068 6.085 -15.179 1.00 50.84 186 LEU A N 1
ATOM 1522 C CA . LEU A 1 186 ? 13.932 6.009 -16.105 1.00 50.84 186 LEU A CA 1
ATOM 1523 C C . LEU A 1 186 ? 13.148 7.337 -16.138 1.00 50.84 186 LEU A C 1
ATOM 1525 O O . LEU A 1 186 ? 11.933 7.337 -15.930 1.00 50.84 186 LEU A O 1
ATOM 1529 N N . PRO A 1 187 ? 13.796 8.488 -16.429 1.00 42.03 187 PRO A N 1
ATOM 1530 C CA . PRO A 1 187 ? 13.145 9.803 -16.416 1.00 42.03 187 PRO A CA 1
ATOM 1531 C C . PRO A 1 187 ? 11.993 9.924 -17.428 1.00 42.03 187 PRO A C 1
ATOM 1533 O O . PRO A 1 187 ? 11.184 10.845 -17.334 1.00 42.03 187 PRO A O 1
ATOM 1536 N N . ASN A 1 188 ? 11.891 8.985 -18.372 1.00 43.59 188 ASN A N 1
ATOM 1537 C CA . ASN A 1 188 ? 10.899 8.995 -19.441 1.00 43.59 188 ASN A CA 1
ATOM 1538 C C . ASN A 1 188 ? 9.622 8.205 -19.114 1.00 43.59 188 ASN A C 1
ATOM 1540 O O . ASN A 1 188 ? 8.695 8.231 -19.912 1.00 43.59 188 ASN A O 1
ATOM 1544 N N . LEU A 1 189 ? 9.532 7.527 -17.961 1.00 47.28 189 LEU A N 1
ATOM 1545 C CA . LEU A 1 189 ? 8.316 6.779 -17.609 1.00 47.28 189 LEU A CA 1
ATOM 1546 C C . LEU A 1 189 ? 7.157 7.677 -17.147 1.00 47.28 189 LEU A C 1
ATOM 1548 O O . LEU A 1 189 ? 5.994 7.299 -17.264 1.00 47.28 189 LEU A O 1
ATOM 1552 N N . PHE A 1 190 ? 7.481 8.874 -16.649 1.00 44.84 190 PHE A N 1
ATOM 1553 C CA . PHE A 1 190 ? 6.508 9.864 -16.169 1.00 44.84 190 PHE A CA 1
ATOM 1554 C C . PHE A 1 190 ? 6.528 11.178 -16.968 1.00 44.84 190 PHE A C 1
ATOM 1556 O O . PHE A 1 190 ? 5.712 12.065 -16.713 1.00 44.84 190 PHE A O 1
ATOM 1563 N N . ARG A 1 191 ? 7.430 11.318 -17.951 1.00 36.06 191 ARG A N 1
ATOM 1564 C CA . ARG A 1 191 ? 7.369 12.401 -18.942 1.00 36.06 191 ARG A CA 1
ATOM 1565 C C . ARG A 1 191 ? 6.428 11.966 -20.067 1.00 36.06 191 ARG A C 1
ATOM 1567 O O . ARG A 1 191 ? 6.639 10.928 -20.683 1.00 36.06 191 ARG A O 1
ATOM 1574 N N . LYS A 1 192 ? 5.353 12.733 -20.271 1.00 32.34 192 LYS A N 1
ATOM 1575 C CA . LYS A 1 192 ? 4.392 12.519 -21.364 1.00 32.34 192 LYS A CA 1
ATOM 1576 C C . LYS A 1 192 ? 5.076 12.630 -22.746 1.00 32.34 192 LYS A C 1
ATOM 1578 O O . LYS A 1 192 ? 6.092 13.322 -22.824 1.00 32.34 192 LYS A O 1
ATOM 1583 N N . PRO A 1 193 ? 4.501 12.021 -23.805 1.00 34.03 193 PRO A N 1
ATOM 1584 C CA . PRO A 1 193 ? 4.704 12.489 -25.178 1.00 34.03 193 PRO A CA 1
ATOM 1585 C C . PRO A 1 193 ? 4.245 13.944 -25.356 1.00 34.03 193 PRO A C 1
ATOM 1587 O O . PRO A 1 193 ? 3.330 14.379 -24.609 1.00 34.03 193 PRO A O 1
#

Foldseek 3Di:
DDDDDDDPVVVDDPVVVPDDDDPVLVVLLVVLLVVLVVQADLPDDQLSNLVSVLCSCQRRPAPQFWDWACDDPFSIFIFPGRDPVGAGAEGEDEDRLPPPQQAADPVGPPHVSNVSQLLVLLCCCPVVVDPNHQWYWYYNSVDIDIDGVVVSCVLQVVPPVNNVLSVCVVVVVDPDPPVDPCVVVVPPSPDDD